Protein AF-E1WZU8-F1 (afdb_monomer_lite)

pLDDT: mean 71.9, std 15.27, range [34.59, 94.69]

Radius of gyration: 25.49 Å; chains: 1; bounding box: 87×36×66 Å

Organism: Halobacteriovorax marinus (strain ATCC BAA-682 / DSM 15412 / SJ) (NCBI:txid862908)

Sequence (214 aa):
MKIILWRLSDMNKRVIFSISILLLFTLYVLKVKNISSQLPSGSYSIERIYCASDTDNNKTLLERYDKNDDVELIASYSFDFDNVVSKKIEIDSRRALLTLNTVDCSSSVSLPLLSNQDGFIRLDFGKEVAYERDKQCVFLKTTHGKLRRFNEEGDFYSRSEFLTEYWPLEGDRIVSASIVNKSDTYFLSFLNERRKYISCDVIVWKLKRMSQDL

Secondary structure (DSSP, 8-state):
--HHHHHHHHHHHHHHHHHHHHHHHHHHHHH------S--SEEEEEEEEEEGGGTTS---SGGG--TTS-HHHHHHHTT--TTEEEEEEEE-SSEEEEEEEESS-EEEEEEEEEEEETTEEEEE-SS--EEEESS---EEEEETTEEEEE-TTS-S-SSTHHHHTTS--TT--EEEEEEEEETTEEEEEEE-TT-SS---SEEEEEEEEPP---

Structure (mmCIF, N/CA/C/O backbone):
data_AF-E1WZU8-F1
#
_entry.id   AF-E1WZU8-F1
#
loop_
_atom_site.group_PDB
_atom_site.id
_atom_site.type_symbol
_atom_site.label_atom_id
_atom_site.label_alt_id
_atom_site.label_comp_id
_atom_site.label_asym_id
_atom_site.label_entity_id
_atom_site.label_seq_id
_atom_site.pdbx_PDB_ins_code
_atom_site.Cartn_x
_atom_site.Cartn_y
_atom_site.Cartn_z
_atom_site.occupancy
_atom_site.B_iso_or_equiv
_atom_site.auth_seq_id
_atom_site.auth_comp_id
_atom_site.auth_asym_id
_atom_site.auth_atom_id
_atom_site.pdbx_PDB_model_num
ATOM 1 N N . MET A 1 1 ? 64.184 11.177 -46.178 1.00 49.88 1 MET A N 1
ATOM 2 C CA . MET A 1 1 ? 63.814 11.039 -44.747 1.00 49.88 1 MET A CA 1
ATOM 3 C C . MET A 1 1 ? 62.737 12.042 -44.269 1.00 49.88 1 MET A C 1
ATOM 5 O O . MET A 1 1 ? 62.703 12.366 -43.095 1.00 49.88 1 MET A O 1
ATOM 9 N N . LYS A 1 2 ? 61.826 12.537 -45.132 1.00 45.25 2 LYS A N 1
ATOM 10 C CA . LYS A 1 2 ? 60.687 13.406 -44.724 1.00 45.25 2 LYS A CA 1
ATOM 11 C C . LYS A 1 2 ? 59.312 12.723 -44.837 1.00 45.25 2 LYS A C 1
ATOM 13 O O . LYS A 1 2 ? 58.376 13.117 -44.155 1.00 45.25 2 LYS A O 1
ATOM 18 N N . ILE A 1 3 ? 59.206 11.660 -45.639 1.00 51.34 3 ILE A N 1
ATOM 19 C CA . ILE A 1 3 ? 57.942 10.957 -45.930 1.00 51.34 3 ILE A CA 1
ATOM 20 C C . ILE A 1 3 ? 57.530 10.001 -44.791 1.00 51.34 3 ILE A C 1
ATOM 22 O O . ILE A 1 3 ? 56.345 9.828 -44.522 1.00 51.34 3 ILE A O 1
ATOM 26 N N . ILE A 1 4 ? 58.499 9.425 -44.068 1.00 49.94 4 ILE A N 1
ATOM 27 C CA . ILE A 1 4 ? 58.241 8.469 -42.972 1.00 49.94 4 ILE A CA 1
ATOM 28 C C . ILE A 1 4 ? 57.720 9.188 -41.711 1.00 49.94 4 ILE A C 1
ATOM 30 O O . ILE A 1 4 ? 56.800 8.702 -41.059 1.00 49.94 4 ILE A O 1
ATOM 34 N N . LEU A 1 5 ? 58.225 10.395 -41.423 1.00 45.41 5 LEU A N 1
ATOM 35 C CA . LEU A 1 5 ? 57.779 11.230 -40.296 1.00 45.41 5 LEU A CA 1
ATOM 36 C C . LEU A 1 5 ? 56.327 11.718 -40.446 1.00 45.41 5 LEU A C 1
ATOM 38 O O . LEU A 1 5 ? 55.597 11.788 -39.460 1.00 45.41 5 LEU A O 1
ATOM 42 N N . TRP A 1 6 ? 55.878 11.988 -41.676 1.00 45.25 6 TRP A N 1
ATOM 43 C CA . TRP A 1 6 ? 54.490 12.379 -41.946 1.00 45.25 6 TRP A CA 1
ATOM 44 C C . TRP A 1 6 ? 53.494 11.236 -41.704 1.00 45.25 6 TRP A C 1
ATOM 46 O O . TRP A 1 6 ? 52.433 11.461 -41.126 1.00 45.25 6 TRP A O 1
ATOM 56 N N . ARG A 1 7 ? 53.851 9.994 -42.067 1.00 49.09 7 ARG A N 1
ATOM 57 C CA . ARG A 1 7 ? 52.993 8.817 -41.835 1.00 49.09 7 ARG A CA 1
ATOM 58 C C . ARG A 1 7 ? 52.872 8.445 -40.353 1.00 49.09 7 ARG A C 1
ATOM 60 O O . ARG A 1 7 ? 51.790 8.060 -39.923 1.00 49.09 7 ARG A O 1
ATOM 67 N N . LEU A 1 8 ? 53.939 8.615 -39.567 1.00 48.22 8 LEU A N 1
ATOM 68 C CA . LEU A 1 8 ? 53.915 8.400 -38.112 1.00 48.22 8 LEU A CA 1
ATOM 69 C C . LEU A 1 8 ? 53.052 9.445 -37.382 1.00 48.22 8 LEU A C 1
ATOM 71 O O . LEU A 1 8 ? 52.314 9.099 -36.461 1.00 48.22 8 LEU A O 1
ATOM 75 N N . SER A 1 9 ? 53.089 10.708 -37.824 1.00 55.94 9 SER A N 1
ATOM 76 C CA . SER A 1 9 ? 52.231 11.769 -37.274 1.00 55.94 9 SER A CA 1
ATOM 77 C C . SER A 1 9 ? 50.745 11.509 -37.544 1.00 55.94 9 SER A C 1
ATOM 79 O O . SER A 1 9 ? 49.915 11.718 -36.659 1.00 55.94 9 SER A O 1
ATOM 81 N N . ASP A 1 10 ? 50.405 11.016 -38.738 1.00 56.91 10 ASP A N 1
ATOM 82 C CA . ASP A 1 10 ? 49.015 10.753 -39.120 1.00 56.91 10 ASP A CA 1
ATOM 83 C C . ASP A 1 10 ? 48.448 9.484 -38.453 1.00 56.91 10 ASP A C 1
ATOM 85 O O . ASP A 1 10 ? 47.302 9.477 -38.001 1.00 56.91 10 ASP A O 1
ATOM 89 N N . MET A 1 11 ? 49.265 8.433 -38.285 1.00 59.28 11 MET A N 1
ATOM 90 C CA . MET A 1 11 ? 48.880 7.236 -37.518 1.00 59.28 11 MET A CA 1
ATOM 91 C C . MET A 1 11 ? 48.579 7.561 -36.051 1.00 59.28 11 MET A C 1
ATOM 93 O O . MET A 1 11 ? 47.546 7.133 -35.535 1.00 59.28 11 MET A O 1
ATOM 97 N N . ASN A 1 12 ? 49.420 8.361 -35.391 1.00 62.50 12 ASN A N 1
ATOM 98 C CA . ASN A 1 12 ? 49.206 8.722 -33.987 1.00 62.50 12 ASN A CA 1
ATOM 99 C C . ASN A 1 12 ? 47.929 9.552 -33.789 1.00 62.50 12 ASN A C 1
ATOM 101 O O . ASN A 1 12 ? 47.203 9.334 -32.822 1.00 62.50 12 ASN A O 1
ATOM 105 N N . LYS A 1 13 ? 47.595 10.449 -34.728 1.00 65.38 13 LYS A N 1
ATOM 106 C CA . LYS A 1 13 ? 46.347 11.231 -34.680 1.00 65.38 13 LYS A CA 1
ATOM 107 C C . LYS A 1 13 ? 45.106 10.348 -34.796 1.00 65.38 13 LYS A C 1
ATOM 109 O O . LYS A 1 13 ? 44.155 10.548 -34.047 1.00 65.38 13 LYS A O 1
ATOM 114 N N . ARG A 1 14 ? 45.127 9.349 -35.684 1.00 69.75 14 ARG A N 1
ATOM 115 C CA . ARG A 1 14 ? 44.014 8.397 -35.844 1.00 69.75 14 ARG A CA 1
ATOM 116 C C . ARG A 1 14 ? 43.824 7.530 -34.602 1.00 69.75 14 ARG A C 1
ATOM 118 O O . ARG A 1 14 ? 42.692 7.328 -34.184 1.00 69.75 14 ARG A O 1
ATOM 125 N N . VAL A 1 15 ? 44.913 7.079 -33.975 1.00 72.38 15 VAL A N 1
ATOM 126 C CA . VAL A 1 15 ? 44.852 6.300 -32.726 1.00 72.38 15 VAL A CA 1
ATOM 127 C C . VAL A 1 15 ? 44.288 7.140 -31.575 1.00 72.38 15 VAL A C 1
ATOM 129 O O . VAL A 1 15 ? 43.374 6.690 -30.888 1.00 72.38 15 VAL A O 1
ATOM 132 N N . ILE A 1 16 ? 44.757 8.381 -31.401 1.00 73.75 16 ILE A N 1
ATOM 133 C CA . ILE A 1 16 ? 44.251 9.299 -30.364 1.00 73.75 16 ILE A CA 1
ATOM 134 C C . ILE A 1 16 ? 42.767 9.630 -30.586 1.00 73.75 16 ILE A C 1
ATOM 136 O O . ILE A 1 16 ? 41.995 9.685 -29.627 1.00 73.75 16 ILE A O 1
ATOM 140 N N . PHE A 1 17 ? 42.350 9.806 -31.841 1.00 71.25 17 PHE A N 1
ATOM 141 C CA . PHE A 1 17 ? 40.955 10.057 -32.195 1.00 71.25 17 PHE A CA 1
ATOM 142 C C . PHE A 1 17 ? 40.062 8.846 -31.887 1.00 71.25 17 PHE A C 1
ATOM 144 O O . PHE A 1 17 ? 39.021 9.001 -31.252 1.00 71.25 17 PHE A O 1
ATOM 151 N N . SER A 1 18 ? 40.503 7.633 -32.235 1.00 76.81 18 SER A N 1
ATOM 152 C CA . SER A 1 18 ? 39.781 6.397 -31.912 1.00 76.81 18 SER A CA 1
ATOM 153 C C . SER A 1 18 ? 39.657 6.167 -30.404 1.00 76.81 18 SER A C 1
ATOM 155 O O . SER A 1 18 ? 38.580 5.808 -29.936 1.00 76.81 18 SER A O 1
ATOM 157 N N . ILE A 1 19 ? 40.719 6.423 -29.630 1.00 78.50 19 ILE A N 1
ATOM 158 C CA . ILE A 1 19 ? 40.683 6.320 -28.161 1.00 78.50 19 ILE A CA 1
ATOM 159 C C . ILE A 1 19 ? 39.716 7.357 -27.576 1.00 78.50 19 ILE A C 1
ATOM 161 O O . ILE A 1 19 ? 38.916 7.018 -26.709 1.00 78.50 19 ILE A O 1
ATOM 165 N N . SER A 1 20 ? 39.729 8.592 -28.086 1.00 74.06 20 SER A N 1
ATOM 166 C CA . SER A 1 20 ? 38.811 9.655 -27.652 1.00 74.06 20 SER A CA 1
ATOM 167 C C .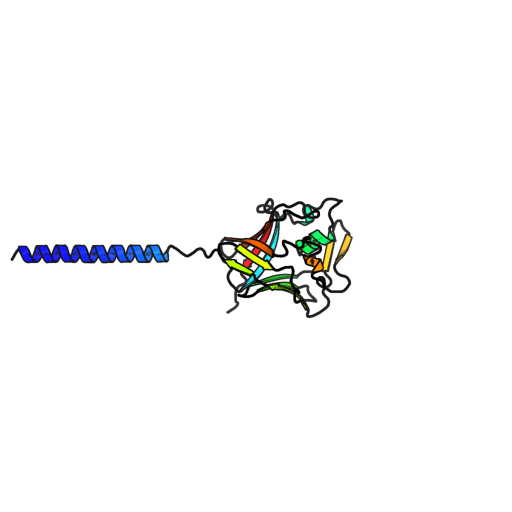 SER A 1 20 ? 37.343 9.309 -27.924 1.00 74.06 20 SER A C 1
ATOM 169 O O . SER A 1 20 ? 36.495 9.533 -27.062 1.00 74.06 20 SER A O 1
ATOM 171 N N . ILE A 1 21 ? 37.035 8.718 -29.086 1.00 78.94 21 ILE A N 1
ATOM 172 C CA . ILE A 1 21 ? 35.679 8.247 -29.412 1.00 78.94 21 ILE A CA 1
ATOM 173 C C . ILE A 1 21 ? 35.266 7.106 -28.487 1.00 78.94 21 ILE A C 1
ATOM 175 O O . ILE A 1 21 ? 34.149 7.120 -27.977 1.00 78.94 21 ILE A O 1
ATOM 179 N N . LEU A 1 22 ? 36.158 6.143 -28.235 1.00 76.50 22 LEU A N 1
ATOM 180 C CA . LEU A 1 22 ? 35.867 5.024 -27.341 1.00 76.50 22 LEU A CA 1
ATOM 181 C C . LEU A 1 22 ? 35.564 5.517 -25.919 1.00 76.50 22 LEU A C 1
ATOM 183 O O . LEU A 1 22 ? 34.627 5.037 -25.288 1.00 76.50 22 LEU A O 1
ATOM 187 N N . LEU A 1 23 ? 36.323 6.511 -25.444 1.00 77.88 23 LEU A N 1
ATOM 188 C CA . LEU A 1 23 ? 36.150 7.122 -24.127 1.00 77.88 23 LEU A CA 1
ATOM 189 C C . LEU A 1 23 ? 34.844 7.929 -24.031 1.00 77.88 23 LEU A C 1
ATOM 191 O O . LEU A 1 23 ? 34.157 7.888 -23.015 1.00 77.88 23 LEU A O 1
ATOM 195 N N . LEU A 1 24 ? 34.465 8.629 -25.104 1.00 74.06 24 LEU A N 1
ATOM 196 C CA . LEU A 1 24 ? 33.164 9.296 -25.207 1.00 74.06 24 LEU A CA 1
ATOM 197 C C . LEU A 1 24 ? 32.010 8.287 -25.203 1.00 74.06 24 LEU A C 1
ATOM 199 O O . LEU A 1 24 ? 31.000 8.527 -24.546 1.00 74.06 24 LEU A O 1
ATOM 203 N N . PHE A 1 25 ? 32.166 7.149 -25.883 1.00 69.75 25 PHE A N 1
ATOM 204 C CA . PHE A 1 25 ? 31.149 6.100 -25.933 1.00 69.75 25 PHE A CA 1
ATOM 205 C C . PHE A 1 25 ? 30.977 5.404 -24.578 1.00 69.75 25 PHE A C 1
ATOM 207 O O . PHE A 1 25 ? 29.850 5.197 -24.137 1.00 69.75 25 PHE A O 1
ATOM 214 N N . THR A 1 26 ? 32.067 5.098 -23.870 1.00 68.38 26 THR A N 1
ATOM 215 C CA . THR A 1 26 ? 31.993 4.507 -22.524 1.00 68.38 26 THR A CA 1
ATOM 216 C C . THR A 1 26 ? 31.416 5.486 -21.505 1.00 68.38 26 THR A C 1
ATOM 218 O O . THR A 1 26 ? 30.570 5.088 -20.706 1.00 68.38 26 THR A O 1
ATOM 221 N N . LEU A 1 27 ? 31.783 6.772 -21.564 1.00 64.25 27 LEU A N 1
ATOM 222 C CA . LEU A 1 27 ? 31.173 7.812 -20.729 1.00 64.25 27 LEU A CA 1
ATOM 223 C C . LEU A 1 27 ? 29.684 8.004 -21.041 1.00 64.25 27 LEU A C 1
ATOM 225 O O . LEU A 1 27 ? 28.904 8.212 -20.116 1.00 64.25 27 LEU A O 1
ATOM 229 N N . TYR A 1 28 ? 29.276 7.905 -22.309 1.00 62.28 28 TYR A N 1
ATOM 230 C CA . TYR A 1 28 ? 27.870 7.957 -22.713 1.00 62.28 28 TYR A CA 1
ATOM 231 C C . TYR A 1 28 ? 27.084 6.760 -22.163 1.00 62.28 28 TYR A C 1
ATOM 233 O O . TYR A 1 28 ? 26.065 6.955 -21.506 1.00 62.28 28 TYR A O 1
ATOM 241 N N . VAL A 1 29 ? 27.599 5.537 -22.329 1.00 59.47 29 VAL A N 1
ATOM 242 C CA . VAL A 1 29 ? 26.976 4.305 -21.810 1.00 59.47 29 VAL A CA 1
ATOM 243 C C . VAL A 1 29 ? 26.893 4.308 -20.277 1.00 59.47 29 VAL A C 1
ATOM 245 O O . VAL A 1 29 ? 25.877 3.900 -19.726 1.00 59.47 29 VAL A O 1
ATOM 248 N N . LEU A 1 30 ? 27.901 4.836 -19.574 1.00 56.28 30 LEU A N 1
ATOM 249 C CA . LEU A 1 30 ? 27.873 4.983 -18.111 1.00 56.28 30 LEU A CA 1
ATOM 250 C C . LEU A 1 30 ? 26.893 6.066 -17.626 1.00 56.28 30 LEU A C 1
ATOM 252 O O . LEU A 1 30 ? 26.390 5.977 -16.505 1.00 56.28 30 LEU A O 1
ATOM 256 N N . LYS A 1 31 ? 26.611 7.094 -18.442 1.00 50.69 31 LYS A N 1
ATOM 257 C CA . LYS A 1 31 ? 25.656 8.164 -18.100 1.00 50.69 31 LYS A CA 1
ATOM 258 C C . LYS A 1 31 ? 24.204 7.764 -18.330 1.00 50.69 31 LYS A C 1
ATOM 260 O O . LYS A 1 31 ? 23.325 8.305 -17.660 1.00 50.69 31 LYS A O 1
ATOM 265 N N . VAL A 1 32 ? 23.947 6.810 -19.224 1.00 48.69 32 VAL A N 1
ATOM 266 C CA . VAL A 1 32 ? 22.635 6.170 -19.347 1.00 48.69 32 VAL A CA 1
ATOM 267 C C . VAL A 1 32 ? 22.512 5.148 -18.217 1.00 48.69 32 VAL A C 1
ATOM 269 O O . VAL A 1 32 ? 22.549 3.938 -18.418 1.00 48.69 32 VAL A O 1
ATOM 272 N N . LYS A 1 33 ? 22.368 5.640 -16.979 1.00 47.34 33 LYS A N 1
ATOM 273 C CA . LYS A 1 33 ? 21.717 4.846 -15.936 1.00 47.34 33 LYS A CA 1
ATOM 274 C C . LYS A 1 33 ? 20.374 4.455 -16.534 1.00 47.34 33 LYS A C 1
ATOM 276 O O . LYS A 1 33 ? 19.536 5.331 -16.742 1.00 47.34 33 LYS A O 1
ATOM 281 N N . ASN A 1 34 ? 20.190 3.172 -16.833 1.00 43.12 34 ASN A N 1
ATOM 282 C CA . ASN A 1 34 ? 18.864 2.638 -17.086 1.00 43.12 34 ASN A CA 1
ATOM 283 C C . ASN A 1 34 ? 18.022 3.066 -15.887 1.00 43.12 34 ASN A C 1
ATOM 285 O O . ASN A 1 34 ? 18.241 2.594 -14.768 1.00 43.12 34 ASN A O 1
ATOM 289 N N . ILE A 1 35 ? 17.130 4.034 -16.099 1.00 53.34 35 ILE A N 1
ATOM 290 C CA . ILE A 1 35 ? 16.078 4.344 -15.146 1.00 53.34 35 ILE A CA 1
ATOM 291 C C . ILE A 1 35 ? 15.233 3.086 -15.181 1.00 53.34 35 ILE A C 1
ATOM 293 O O . ILE A 1 35 ? 14.417 2.903 -16.080 1.00 53.34 35 ILE A O 1
ATOM 297 N N . SER A 1 36 ? 15.554 2.152 -14.287 1.00 55.66 36 SER A N 1
ATOM 298 C CA . SER A 1 36 ? 14.774 0.942 -14.143 1.00 55.66 36 SER A CA 1
ATOM 299 C C . SER A 1 36 ? 13.362 1.400 -13.834 1.00 55.66 36 SER A C 1
ATOM 301 O O . SER A 1 36 ? 13.112 2.036 -12.809 1.00 55.66 36 SER A O 1
ATOM 303 N N . SER A 1 37 ? 12.460 1.127 -14.766 1.00 66.88 37 SER A N 1
ATOM 304 C CA . SER A 1 37 ? 11.033 1.371 -14.623 1.00 66.88 37 SER A CA 1
ATOM 305 C C . SER A 1 37 ? 10.370 0.266 -13.785 1.00 66.88 37 SER A C 1
ATOM 307 O O . SER A 1 37 ? 9.152 0.175 -13.709 1.00 66.88 37 SER A O 1
ATOM 309 N N . GLN A 1 38 ? 11.170 -0.586 -13.141 1.00 80.31 38 GLN A N 1
ATOM 310 C CA . GLN A 1 38 ? 10.726 -1.659 -12.261 1.00 80.31 38 GLN A CA 1
ATOM 311 C C . GLN A 1 38 ? 10.873 -1.238 -10.806 1.00 80.31 38 GLN A C 1
ATOM 313 O O . GLN A 1 38 ? 11.802 -0.512 -10.446 1.00 80.31 38 GLN A O 1
ATOM 318 N N . LEU A 1 39 ? 9.986 -1.751 -9.959 1.00 85.81 39 LEU A N 1
ATOM 319 C CA . LEU A 1 39 ? 10.119 -1.630 -8.516 1.00 85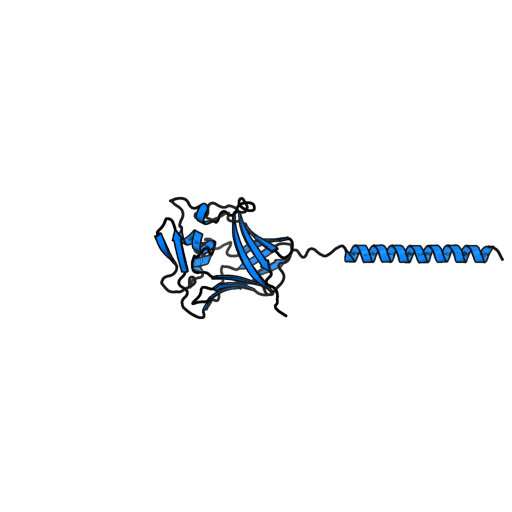.81 39 LEU A CA 1
ATOM 320 C C . LEU A 1 39 ? 11.119 -2.702 -8.055 1.00 85.81 39 LEU A C 1
ATOM 322 O O . LEU A 1 39 ? 10.823 -3.887 -8.219 1.00 85.81 39 LEU A O 1
ATOM 326 N N . PRO A 1 40 ? 12.308 -2.348 -7.532 1.00 88.25 40 PRO A N 1
ATOM 327 C CA . PRO A 1 40 ? 13.295 -3.350 -7.140 1.00 88.25 40 PRO A CA 1
ATOM 328 C C . PRO A 1 40 ? 12.768 -4.279 -6.043 1.00 88.25 40 PRO A C 1
ATOM 330 O O . PRO A 1 40 ? 11.939 -3.877 -5.225 1.00 88.25 40 PRO A O 1
ATOM 333 N N . SER A 1 41 ? 13.307 -5.492 -5.949 1.00 90.44 41 SER A N 1
ATOM 334 C CA . SER A 1 41 ? 13.022 -6.334 -4.788 1.00 90.44 41 SER A CA 1
ATOM 335 C C . SER A 1 41 ? 13.535 -5.682 -3.498 1.00 90.44 41 SER A C 1
ATOM 337 O O . SER A 1 41 ? 14.600 -5.046 -3.473 1.00 90.44 41 SER A O 1
ATOM 339 N N . GLY A 1 42 ? 12.777 -5.846 -2.418 1.00 92.38 42 GLY A N 1
ATOM 340 C CA . GLY A 1 42 ? 13.102 -5.325 -1.095 1.00 92.38 42 GLY A CA 1
ATOM 341 C C . GLY A 1 42 ? 11.876 -4.883 -0.306 1.00 92.38 42 GLY A C 1
ATOM 342 O O . GLY A 1 42 ? 10.737 -5.057 -0.739 1.00 92.38 42 GLY A O 1
ATOM 343 N N . SER A 1 43 ? 12.139 -4.292 0.856 1.00 94.62 43 SER A N 1
ATOM 344 C CA . SER A 1 43 ? 11.114 -3.792 1.771 1.00 94.62 43 SER A CA 1
ATOM 345 C C . SER A 1 43 ? 10.929 -2.285 1.606 1.00 94.62 43 SER A C 1
ATOM 347 O O . SER A 1 43 ? 11.893 -1.521 1.483 1.00 94.62 43 SER A O 1
ATOM 349 N N . TYR A 1 44 ? 9.674 -1.854 1.616 1.00 94.00 44 TYR A N 1
ATOM 350 C CA . TYR A 1 44 ? 9.277 -0.464 1.445 1.00 94.00 44 TYR A CA 1
ATOM 351 C C . TYR A 1 44 ? 8.296 -0.070 2.539 1.00 94.00 44 TYR A C 1
ATOM 353 O O . TYR A 1 44 ? 7.340 -0.798 2.803 1.00 94.00 44 TYR A O 1
ATOM 361 N N . SER A 1 45 ? 8.486 1.101 3.142 1.00 94.69 45 SER A N 1
ATOM 362 C CA . SER A 1 45 ? 7.469 1.697 4.004 1.00 94.69 45 SER A CA 1
ATOM 363 C C . SER A 1 45 ? 6.428 2.416 3.149 1.00 94.69 45 SER A C 1
ATOM 365 O O . SER A 1 45 ? 6.764 3.099 2.179 1.00 94.69 45 SER A O 1
ATOM 367 N N . ILE A 1 46 ? 5.152 2.268 3.505 1.00 91.94 46 ILE A N 1
ATOM 368 C CA . ILE A 1 46 ? 4.058 3.027 2.893 1.00 91.94 46 ILE A CA 1
ATOM 369 C C . ILE A 1 46 ? 3.927 4.331 3.678 1.00 91.94 46 ILE A C 1
ATOM 371 O O . ILE A 1 46 ? 3.314 4.365 4.743 1.00 91.94 46 ILE A O 1
ATOM 375 N N . GLU A 1 47 ? 4.528 5.406 3.166 1.00 90.81 47 GLU A N 1
ATOM 376 C CA . GLU A 1 47 ? 4.519 6.708 3.841 1.00 90.81 47 GLU A CA 1
ATOM 377 C C . GLU A 1 47 ? 3.141 7.365 3.785 1.00 90.81 47 GLU A C 1
ATOM 379 O O . GLU A 1 47 ? 2.725 8.024 4.737 1.00 90.81 47 GLU A O 1
ATOM 384 N N . ARG A 1 48 ? 2.437 7.222 2.654 1.00 88.06 48 ARG A N 1
ATOM 385 C CA . ARG A 1 48 ? 1.130 7.854 2.455 1.00 88.06 48 ARG A CA 1
ATOM 386 C C . ARG A 1 48 ? 0.317 7.181 1.356 1.00 88.06 48 ARG A C 1
ATOM 388 O O . ARG A 1 48 ? 0.871 6.783 0.333 1.00 88.06 48 ARG A O 1
ATOM 395 N N . ILE A 1 49 ? -1.001 7.159 1.547 1.00 87.56 49 ILE A N 1
ATOM 396 C CA . ILE A 1 49 ? -2.001 6.795 0.538 1.00 87.56 49 ILE A CA 1
ATOM 397 C C . ILE A 1 49 ? -2.937 7.992 0.350 1.00 87.56 49 ILE A C 1
ATOM 399 O O . ILE A 1 49 ? -3.493 8.499 1.324 1.00 87.56 49 ILE A O 1
ATOM 403 N N . TYR A 1 50 ? -3.063 8.489 -0.879 1.00 88.12 50 TYR A N 1
ATOM 404 C CA . TYR A 1 50 ? -3.791 9.727 -1.182 1.00 88.12 50 TYR A CA 1
ATOM 405 C C . TYR A 1 50 ? -4.301 9.741 -2.628 1.00 88.12 50 TYR A C 1
ATOM 407 O O . TYR A 1 50 ? -3.930 8.889 -3.432 1.00 88.12 50 TYR A O 1
ATOM 415 N N . CYS A 1 51 ? -5.161 10.699 -2.971 1.00 87.25 51 CYS A N 1
ATOM 416 C CA . CYS A 1 51 ? -5.594 10.900 -4.354 1.00 87.25 51 CYS A CA 1
ATOM 417 C C . CYS A 1 51 ? -4.516 11.577 -5.189 1.00 87.25 51 CYS A C 1
ATOM 419 O O . CYS A 1 51 ? -3.877 12.498 -4.706 1.00 87.25 51 CYS A O 1
ATOM 421 N N . ALA A 1 52 ? -4.361 11.241 -6.468 1.00 88.00 52 ALA A N 1
ATOM 422 C CA . ALA A 1 52 ? -3.367 11.905 -7.321 1.00 88.00 52 ALA A CA 1
ATOM 423 C C . ALA A 1 52 ? -3.521 13.443 -7.342 1.00 88.00 52 ALA A C 1
ATOM 425 O O . ALA A 1 52 ? -2.527 14.170 -7.338 1.00 88.00 52 ALA A O 1
ATOM 426 N N . SER A 1 53 ? -4.756 13.950 -7.256 1.00 88.38 53 SER A N 1
ATOM 427 C CA . SER A 1 53 ? -5.053 15.387 -7.136 1.00 88.38 53 SER A CA 1
ATOM 428 C C . SER A 1 53 ? -4.529 16.049 -5.848 1.00 88.38 53 SER A C 1
ATOM 430 O O . SER A 1 53 ? -4.499 17.268 -5.760 1.00 88.38 53 SER A O 1
ATOM 432 N N . ASP A 1 54 ? -4.150 15.257 -4.845 1.00 88.50 54 ASP A N 1
ATOM 433 C CA . ASP A 1 54 ? -3.672 15.675 -3.520 1.00 88.50 54 ASP A CA 1
ATOM 434 C C . ASP A 1 54 ? -2.152 15.535 -3.358 1.00 88.50 54 ASP A C 1
ATOM 436 O O . ASP A 1 54 ? -1.646 15.583 -2.239 1.00 88.50 54 ASP A O 1
ATOM 440 N N . THR A 1 55 ? -1.408 15.349 -4.454 1.00 84.62 55 THR A N 1
ATOM 441 C CA . THR A 1 55 ? 0.053 15.142 -4.411 1.00 84.62 55 THR A CA 1
ATOM 442 C C . THR A 1 55 ? 0.788 16.222 -3.618 1.00 84.62 55 THR A C 1
ATOM 444 O O . THR A 1 55 ? 1.692 15.898 -2.847 1.00 84.62 55 THR A O 1
ATOM 447 N N . ASP A 1 56 ? 0.354 17.478 -3.743 1.00 83.56 56 ASP A N 1
ATOM 448 C CA . ASP A 1 56 ? 1.013 18.632 -3.122 1.00 83.56 56 ASP A CA 1
ATOM 449 C C . ASP A 1 56 ? 0.348 19.105 -1.817 1.00 83.56 56 ASP A C 1
ATOM 451 O O . ASP A 1 56 ? 0.828 20.040 -1.179 1.00 83.56 56 ASP A O 1
ATOM 455 N N . ASN A 1 57 ? -0.753 18.477 -1.390 1.00 81.31 57 ASN A N 1
ATOM 456 C CA . ASN A 1 57 ? -1.385 18.755 -0.095 1.00 81.31 57 ASN A CA 1
ATOM 457 C C . ASN A 1 57 ? -1.187 17.559 0.844 1.00 81.31 57 ASN A C 1
ATOM 459 O O . ASN A 1 57 ? -0.817 16.495 0.378 1.00 81.31 57 ASN A O 1
ATOM 463 N N . ASN A 1 58 ? -1.453 17.685 2.147 1.00 74.81 58 ASN A N 1
ATOM 464 C CA . ASN A 1 58 ? -1.385 16.563 3.104 1.00 74.81 58 ASN A CA 1
ATOM 465 C C . ASN A 1 58 ? -2.748 15.911 3.387 1.00 74.81 58 ASN A C 1
ATOM 467 O O . ASN A 1 58 ? -2.906 15.221 4.390 1.00 74.81 58 ASN A O 1
ATOM 471 N N . LYS A 1 59 ? -3.726 16.108 2.502 1.00 79.50 59 LYS A N 1
ATOM 472 C CA . LYS A 1 59 ? -5.084 15.602 2.666 1.00 79.50 59 LYS A CA 1
ATOM 473 C C . LYS A 1 59 ? -5.088 14.074 2.676 1.00 79.50 59 LYS A C 1
ATOM 475 O O . LYS A 1 59 ? -4.517 13.434 1.783 1.00 79.50 59 LYS A O 1
ATOM 480 N N . THR A 1 60 ? -5.704 13.482 3.691 1.00 77.75 60 THR A N 1
ATOM 481 C CA . THR A 1 60 ? -5.946 12.033 3.744 1.00 77.75 60 THR A CA 1
ATOM 482 C C . THR A 1 60 ? -7.143 11.648 2.873 1.00 77.75 60 THR A C 1
ATOM 484 O O . THR A 1 60 ? -7.984 12.486 2.539 1.00 77.75 60 THR A O 1
ATOM 487 N N . LEU A 1 61 ? -7.261 10.365 2.514 1.00 77.88 61 LEU A N 1
ATOM 488 C CA . LEU A 1 61 ? -8.454 9.879 1.809 1.00 77.88 61 LEU A CA 1
ATOM 489 C C . LEU A 1 61 ? -9.731 10.076 2.641 1.00 77.88 61 LEU A C 1
ATOM 491 O O . LEU A 1 61 ? -10.780 10.384 2.082 1.00 77.88 61 LEU A O 1
ATOM 495 N N . LEU A 1 62 ? -9.637 9.975 3.970 1.00 76.50 62 LEU A N 1
ATOM 496 C CA . LEU A 1 62 ? -10.768 10.212 4.865 1.00 76.50 62 LEU A CA 1
ATOM 497 C C . LEU A 1 62 ? -11.211 11.684 4.884 1.00 76.50 62 LEU A C 1
ATOM 499 O O . LEU A 1 62 ? -12.380 11.972 5.058 1.00 76.50 62 LEU A O 1
ATOM 503 N N . GLU A 1 63 ? -10.361 12.664 4.610 1.00 76.69 63 GLU A N 1
ATOM 504 C CA . GLU A 1 63 ? -10.830 14.061 4.526 1.00 76.69 63 GLU A CA 1
ATOM 505 C C . GLU A 1 63 ? -11.693 14.354 3.280 1.00 76.69 63 GLU A C 1
ATOM 507 O O . GLU A 1 63 ? -12.118 15.494 3.060 1.00 76.69 63 GLU A O 1
ATOM 512 N N . ARG A 1 64 ? -11.917 13.355 2.418 1.00 74.81 64 ARG A N 1
ATOM 513 C CA . ARG A 1 64 ? -12.781 13.447 1.236 1.00 74.81 64 ARG A CA 1
ATOM 514 C C . ARG A 1 64 ? -14.134 12.769 1.405 1.00 74.81 64 ARG A C 1
ATOM 516 O O . ARG A 1 64 ? -14.956 12.949 0.511 1.00 74.81 64 ARG A O 1
ATOM 523 N N . TYR A 1 65 ? -14.354 12.009 2.481 1.00 74.88 65 TYR A N 1
ATOM 524 C CA . TYR A 1 65 ? -15.594 11.247 2.590 1.00 74.88 65 TYR A CA 1
ATOM 525 C C . TYR A 1 65 ? -16.795 12.174 2.763 1.00 74.88 65 TYR A C 1
ATOM 527 O O . TYR A 1 65 ? -16.753 13.158 3.509 1.00 74.88 65 TYR A O 1
ATOM 535 N N . ASP A 1 66 ? -17.865 11.857 2.049 1.00 69.56 66 ASP A N 1
ATOM 536 C CA . ASP A 1 66 ? -19.167 12.468 2.228 1.00 69.56 66 ASP A CA 1
ATOM 537 C C . ASP A 1 66 ? -20.030 11.641 3.203 1.00 69.56 66 ASP A C 1
ATOM 539 O O . ASP A 1 66 ? -19.635 10.599 3.721 1.00 69.56 66 ASP A O 1
ATOM 543 N N . LYS A 1 67 ? -21.238 12.119 3.506 1.00 66.88 67 LYS A N 1
ATOM 544 C CA . LYS A 1 67 ? -22.164 11.423 4.420 1.00 66.88 67 LYS A CA 1
ATOM 545 C C . LYS A 1 67 ? -22.749 10.112 3.862 1.00 66.88 67 LYS A C 1
ATOM 547 O O . LYS A 1 67 ? -23.439 9.416 4.601 1.00 66.88 67 LYS A O 1
ATOM 552 N N . ASN A 1 68 ? -22.568 9.843 2.572 1.00 68.44 68 ASN A N 1
ATOM 553 C CA . ASN A 1 68 ? -23.046 8.651 1.873 1.00 68.44 68 ASN A CA 1
ATOM 554 C C . ASN A 1 68 ? -21.929 7.610 1.696 1.00 68.44 68 ASN A C 1
ATOM 556 O O . ASN A 1 68 ? -22.222 6.448 1.417 1.00 68.44 68 ASN A O 1
ATOM 560 N N . ASP A 1 69 ? -20.677 8.033 1.846 1.00 70.56 69 ASP A N 1
ATOM 561 C CA . ASP A 1 69 ? -19.493 7.203 1.780 1.00 70.56 69 ASP A CA 1
ATOM 562 C C . ASP A 1 69 ? -19.371 6.302 3.011 1.00 70.56 69 ASP A C 1
ATOM 564 O O . ASP A 1 69 ? -19.657 6.679 4.154 1.00 70.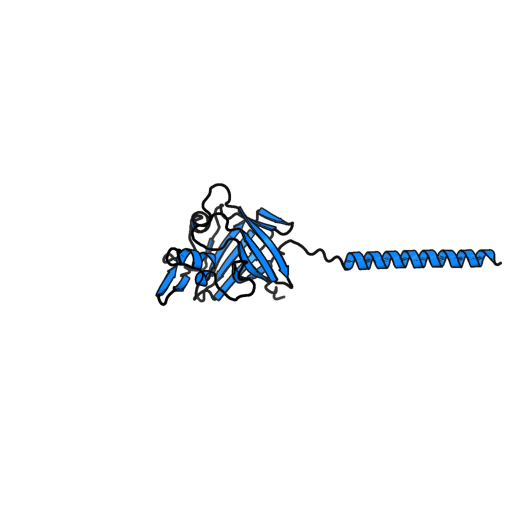56 69 ASP A O 1
ATOM 568 N N . ASP A 1 70 ? -18.882 5.090 2.774 1.00 71.38 70 ASP A N 1
ATOM 569 C CA . ASP A 1 70 ? -18.621 4.144 3.841 1.00 71.38 70 ASP A CA 1
ATOM 570 C C . ASP A 1 70 ? -17.218 4.368 4.420 1.00 71.38 70 ASP A C 1
ATOM 572 O O . ASP A 1 70 ? -16.186 3.973 3.865 1.00 71.38 70 ASP A O 1
ATOM 576 N N . VAL A 1 71 ? -17.201 5.035 5.571 1.00 72.69 71 VAL A N 1
ATOM 577 C CA . VAL A 1 71 ? -16.001 5.379 6.338 1.00 72.69 71 VAL A CA 1
ATOM 578 C C . VAL A 1 71 ? -15.137 4.155 6.647 1.00 72.69 71 VAL A C 1
ATOM 580 O O . VAL A 1 71 ? -13.910 4.270 6.672 1.00 72.69 71 VAL A O 1
ATOM 583 N N . GLU A 1 72 ? -15.750 2.992 6.871 1.00 69.44 72 GLU A N 1
ATOM 584 C CA . GLU A 1 72 ? -15.033 1.742 7.124 1.00 69.44 72 GLU A CA 1
ATOM 585 C C . GLU A 1 72 ? -14.205 1.314 5.921 1.00 69.44 72 GLU A C 1
ATOM 587 O O . GLU A 1 72 ? -13.023 0.970 6.049 1.00 69.44 72 GLU A O 1
ATOM 592 N N . LEU A 1 73 ? -14.800 1.420 4.737 1.00 70.38 73 LEU A N 1
ATOM 593 C CA . LEU A 1 73 ? -14.152 1.047 3.488 1.00 70.38 73 LEU A CA 1
ATOM 594 C C . LEU A 1 73 ? -13.024 2.027 3.152 1.00 70.38 73 LEU A C 1
ATOM 596 O O . LEU A 1 73 ? -11.937 1.603 2.757 1.00 70.38 73 LEU A O 1
ATOM 600 N N . ILE A 1 74 ? -13.239 3.331 3.356 1.00 72.81 74 ILE A N 1
ATOM 601 C CA . ILE A 1 74 ? -12.211 4.350 3.097 1.00 72.81 74 ILE A CA 1
ATOM 602 C C . ILE A 1 74 ? -11.023 4.185 4.054 1.00 72.81 74 ILE A C 1
ATOM 604 O O . ILE A 1 74 ? -9.869 4.222 3.611 1.00 72.81 74 ILE A O 1
ATOM 608 N N . ALA A 1 75 ? -11.278 3.971 5.350 1.00 74.19 75 ALA A N 1
ATOM 609 C CA . ALA A 1 75 ? -10.228 3.733 6.343 1.00 74.19 75 ALA A CA 1
ATOM 610 C C . ALA A 1 75 ? -9.428 2.465 6.014 1.00 74.19 75 ALA A C 1
ATOM 612 O O . ALA A 1 75 ? -8.196 2.489 5.997 1.00 74.19 75 ALA A O 1
ATOM 613 N N . SER A 1 76 ? -10.122 1.383 5.654 1.00 71.31 76 SER A N 1
ATOM 614 C CA . SER A 1 76 ? -9.477 0.113 5.324 1.00 71.31 76 SER A CA 1
ATOM 615 C C . SER A 1 76 ? -8.642 0.190 4.047 1.00 71.31 76 SER A C 1
ATOM 617 O O . SER A 1 76 ? -7.536 -0.340 4.007 1.00 71.31 76 SER A O 1
ATOM 619 N N . TYR A 1 77 ? -9.105 0.911 3.025 1.00 71.00 77 TYR A N 1
ATOM 620 C CA . TYR A 1 77 ? -8.357 1.089 1.781 1.00 71.00 77 TYR A CA 1
ATOM 621 C C . TYR A 1 77 ? -7.121 1.992 1.928 1.00 71.00 77 TYR A C 1
ATOM 623 O O . TYR A 1 77 ? -6.092 1.778 1.290 1.00 71.00 77 TYR A O 1
ATOM 631 N N . SER A 1 78 ? -7.222 3.019 2.768 1.00 74.12 78 SER A N 1
ATOM 632 C CA . SER A 1 78 ? -6.108 3.925 3.070 1.00 74.12 78 SER A CA 1
ATOM 633 C C . SER A 1 78 ? -5.131 3.362 4.108 1.00 74.12 78 SER A C 1
ATOM 635 O O . SER A 1 78 ? -4.125 4.009 4.419 1.00 74.12 78 SER A O 1
ATOM 637 N N . PHE A 1 79 ? -5.431 2.180 4.664 1.00 78.62 79 PHE A N 1
ATOM 638 C CA . PHE A 1 79 ? -4.787 1.623 5.856 1.00 78.62 79 PHE A CA 1
ATOM 639 C C . PHE A 1 79 ? -4.655 2.669 6.970 1.00 78.62 79 PHE A C 1
ATOM 641 O O . PHE A 1 79 ? -3.657 2.701 7.694 1.00 78.62 79 PHE A O 1
ATOM 648 N N . ASP A 1 80 ? -5.595 3.612 7.040 1.00 77.94 80 ASP A N 1
ATOM 649 C CA . ASP A 1 80 ? -5.518 4.770 7.917 1.00 77.94 80 ASP A CA 1
ATOM 650 C C . ASP A 1 80 ? -6.230 4.465 9.230 1.00 77.94 80 ASP A C 1
ATOM 652 O O . ASP A 1 80 ? -7.379 4.843 9.451 1.00 77.94 80 ASP A O 1
ATOM 656 N N . PHE A 1 81 ? -5.514 3.754 10.094 1.00 81.69 81 PHE A N 1
ATOM 657 C CA . PHE A 1 81 ? -5.951 3.367 11.428 1.00 81.69 81 PHE A CA 1
ATOM 658 C C . PHE A 1 81 ? -5.065 4.039 12.480 1.00 81.69 81 PHE A C 1
ATOM 660 O O . PHE A 1 81 ? -3.846 4.104 12.323 1.00 81.69 81 PHE A O 1
ATOM 667 N N . ASP A 1 82 ? -5.675 4.507 13.565 1.00 85.19 82 ASP A N 1
ATOM 668 C CA . ASP A 1 82 ? -5.021 5.274 14.633 1.00 85.19 82 ASP A CA 1
ATOM 669 C C . ASP A 1 82 ? -4.015 4.431 15.428 1.00 85.19 82 ASP A C 1
ATOM 671 O O . ASP A 1 82 ? -3.060 4.958 15.991 1.00 85.19 82 ASP A O 1
ATOM 675 N N . ASN A 1 83 ? -4.228 3.115 15.489 1.00 84.88 83 ASN A N 1
ATOM 676 C CA . ASN A 1 83 ? -3.398 2.185 16.253 1.00 84.88 83 ASN A CA 1
ATOM 677 C C . ASN A 1 83 ? -2.373 1.416 15.400 1.00 84.88 83 ASN A C 1
ATOM 679 O O . ASN A 1 83 ? -1.688 0.533 15.921 1.00 84.88 83 ASN A O 1
ATOM 683 N N . VAL A 1 84 ? -2.259 1.731 14.106 1.00 85.00 84 VAL A N 1
ATOM 684 C CA . VAL A 1 84 ? -1.230 1.162 13.227 1.00 85.00 84 VAL A CA 1
ATOM 685 C C . VAL A 1 84 ? 0.056 1.967 13.364 1.00 85.00 84 VAL A C 1
ATOM 687 O O . VAL A 1 84 ? 0.095 3.157 13.066 1.00 85.00 84 VAL A O 1
ATOM 690 N N . VAL A 1 85 ? 1.127 1.293 13.779 1.00 88.50 85 VAL A N 1
ATOM 691 C CA . VAL A 1 85 ? 2.454 1.894 13.981 1.00 88.50 85 VAL A CA 1
ATOM 692 C C . VAL A 1 85 ? 3.359 1.741 12.763 1.00 88.50 85 VAL A C 1
ATOM 694 O O . VAL A 1 85 ? 4.299 2.512 12.590 1.00 88.50 85 VAL A O 1
ATOM 697 N N . SER A 1 86 ? 3.102 0.749 11.907 1.00 89.69 86 SER A N 1
ATOM 698 C CA . SER A 1 86 ? 3.909 0.508 10.711 1.00 89.69 86 SER A CA 1
ATOM 699 C C . SER A 1 86 ? 3.092 -0.125 9.589 1.00 89.69 86 SER A C 1
ATOM 701 O O . SER A 1 86 ? 2.251 -0.994 9.822 1.00 89.69 86 SER A O 1
ATOM 703 N N . LYS A 1 87 ? 3.369 0.331 8.365 1.00 89.69 87 LYS A N 1
ATOM 704 C CA . LYS A 1 87 ? 2.766 -0.119 7.107 1.00 89.69 87 LYS A CA 1
ATOM 705 C C . LYS A 1 87 ? 3.913 -0.404 6.147 1.00 89.69 87 LYS A C 1
ATOM 707 O O . LYS A 1 87 ? 4.639 0.523 5.776 1.00 89.69 87 LYS A O 1
ATOM 712 N N . LYS A 1 88 ? 4.103 -1.662 5.760 1.00 91.75 88 LYS A N 1
ATOM 713 C CA . LYS A 1 88 ? 5.186 -2.052 4.850 1.00 91.75 88 LYS A CA 1
ATOM 714 C C . LYS A 1 88 ? 4.678 -2.920 3.714 1.00 91.75 88 LYS A C 1
ATOM 716 O O . LYS A 1 88 ? 3.712 -3.657 3.878 1.00 91.75 88 LYS A O 1
ATOM 721 N N . ILE A 1 89 ? 5.362 -2.850 2.584 1.00 90.12 89 ILE A N 1
ATOM 722 C CA . ILE A 1 89 ? 5.197 -3.774 1.469 1.00 90.12 89 ILE A CA 1
ATOM 723 C C . ILE A 1 89 ? 6.563 -4.353 1.110 1.00 90.12 89 ILE A C 1
ATOM 725 O O . ILE A 1 89 ? 7.533 -3.618 0.923 1.00 90.12 89 ILE A O 1
ATOM 729 N N . GLU A 1 90 ? 6.651 -5.673 1.052 1.00 92.50 90 GLU A N 1
ATOM 730 C CA . GLU A 1 90 ? 7.857 -6.398 0.665 1.00 92.50 90 GLU A CA 1
ATOM 731 C C . GLU A 1 90 ? 7.635 -6.988 -0.717 1.00 92.50 90 GLU A C 1
ATOM 733 O O . GLU A 1 90 ? 6.682 -7.731 -0.938 1.00 92.50 90 GLU A O 1
ATOM 738 N N . ILE A 1 91 ? 8.492 -6.613 -1.659 1.00 90.62 91 ILE A N 1
ATOM 739 C CA . ILE A 1 91 ? 8.409 -7.046 -3.049 1.00 90.62 91 ILE A CA 1
ATOM 740 C C . ILE A 1 91 ? 9.537 -8.033 -3.300 1.00 90.62 91 ILE A C 1
ATOM 742 O O . ILE A 1 91 ? 10.710 -7.710 -3.101 1.00 90.62 91 ILE A O 1
ATOM 746 N N . ASP A 1 92 ? 9.188 -9.224 -3.767 1.00 89.88 92 ASP A N 1
ATOM 747 C CA . ASP A 1 92 ? 10.138 -10.203 -4.282 1.00 89.88 92 ASP A CA 1
ATOM 748 C C . ASP A 1 92 ? 9.804 -10.567 -5.741 1.00 89.88 92 ASP A C 1
ATOM 750 O O . ASP A 1 92 ? 9.008 -9.901 -6.404 1.00 89.88 92 ASP A O 1
ATOM 754 N N . SER A 1 93 ? 10.458 -11.594 -6.290 1.00 85.69 93 SER A N 1
ATOM 755 C CA . SER A 1 93 ? 10.249 -12.008 -7.684 1.00 85.69 93 SER A CA 1
ATOM 756 C C . SER A 1 93 ? 8.902 -12.693 -7.946 1.00 85.69 93 SER A C 1
ATOM 758 O O . SER A 1 93 ? 8.586 -12.974 -9.100 1.00 85.69 93 SER A O 1
ATOM 760 N N . ARG A 1 94 ? 8.122 -12.999 -6.906 1.00 87.06 94 ARG A N 1
ATOM 761 C CA . ARG A 1 94 ? 6.909 -13.826 -6.966 1.00 87.06 94 ARG A CA 1
ATOM 762 C C . ARG A 1 94 ? 5.695 -13.177 -6.316 1.00 87.06 94 ARG A C 1
ATOM 764 O O . ARG A 1 94 ? 4.575 -13.522 -6.691 1.00 87.06 94 ARG A O 1
ATOM 771 N N . ARG A 1 95 ? 5.877 -12.287 -5.343 1.00 86.69 95 ARG A N 1
ATOM 772 C CA . ARG A 1 95 ? 4.782 -11.690 -4.575 1.00 86.69 95 ARG A CA 1
ATOM 773 C C . ARG A 1 95 ? 5.103 -10.300 -4.036 1.00 86.69 95 ARG A C 1
ATOM 775 O O . ARG A 1 95 ? 6.257 -9.894 -3.922 1.00 86.69 95 ARG A O 1
ATOM 782 N N . ALA A 1 96 ? 4.034 -9.611 -3.660 1.00 86.81 96 ALA A N 1
ATOM 783 C CA . ALA A 1 96 ? 4.037 -8.469 -2.770 1.00 86.81 96 ALA A CA 1
ATOM 784 C C . ALA A 1 96 ? 3.405 -8.871 -1.430 1.00 86.81 96 ALA A C 1
ATOM 786 O O . ALA A 1 96 ? 2.236 -9.248 -1.387 1.00 86.81 96 ALA A O 1
ATOM 787 N N . LEU A 1 97 ? 4.160 -8.799 -0.338 1.00 87.69 97 LEU A N 1
ATOM 788 C CA . LEU A 1 97 ? 3.665 -9.034 1.016 1.00 87.69 97 LEU A CA 1
ATOM 789 C C . LEU A 1 97 ? 3.391 -7.685 1.682 1.00 87.69 97 LEU A C 1
ATOM 791 O O . LEU A 1 97 ? 4.321 -6.955 2.017 1.00 87.69 97 LEU A O 1
ATOM 795 N N . LEU A 1 98 ? 2.120 -7.333 1.846 1.00 86.38 98 LEU A N 1
ATOM 796 C CA . LEU A 1 98 ? 1.707 -6.136 2.574 1.00 86.38 98 LEU A CA 1
ATOM 797 C C . LEU A 1 98 ? 1.515 -6.505 4.049 1.00 86.38 98 LEU A C 1
ATOM 799 O O . LEU A 1 98 ? 0.750 -7.410 4.363 1.00 86.38 98 LEU A O 1
ATOM 803 N N . THR A 1 99 ? 2.180 -5.794 4.953 1.00 86.44 99 THR A N 1
ATOM 804 C CA . THR A 1 99 ? 2.099 -6.020 6.401 1.00 86.44 99 THR A CA 1
ATOM 805 C C . THR A 1 99 ? 1.681 -4.741 7.108 1.00 86.44 99 THR A C 1
ATOM 807 O O . THR A 1 99 ? 2.294 -3.685 6.914 1.00 86.44 99 THR A O 1
ATOM 810 N N . LEU A 1 100 ? 0.682 -4.855 7.981 1.00 84.56 100 LEU A N 1
ATOM 811 C CA . LEU A 1 100 ? 0.320 -3.833 8.953 1.00 84.56 100 LEU A CA 1
ATOM 812 C C . LEU A 1 100 ? 0.697 -4.304 10.356 1.00 84.56 100 LEU A C 1
ATOM 814 O O . LEU A 1 100 ? 0.356 -5.415 10.760 1.00 84.56 100 LEU A O 1
ATOM 818 N N . ASN A 1 101 ? 1.360 -3.433 11.112 1.00 85.06 101 ASN A N 1
ATOM 819 C CA . ASN A 1 101 ? 1.695 -3.679 12.509 1.00 85.06 101 ASN A CA 1
ATOM 820 C C . ASN A 1 101 ? 0.985 -2.663 13.397 1.00 85.06 101 ASN A C 1
ATOM 822 O O . ASN A 1 101 ? 1.035 -1.457 13.135 1.00 85.06 101 ASN A O 1
ATOM 826 N N . THR A 1 102 ? 0.372 -3.149 14.467 1.00 84.56 102 THR A N 1
ATOM 827 C CA . THR A 1 102 ? -0.017 -2.360 15.636 1.00 84.56 102 THR A CA 1
ATOM 828 C C . THR A 1 102 ? 1.030 -2.553 16.738 1.00 84.56 102 THR A C 1
ATOM 830 O O . THR A 1 102 ? 2.041 -3.223 16.529 1.00 84.56 102 THR A O 1
ATOM 833 N N . VAL A 1 103 ? 0.821 -1.953 17.913 1.00 83.88 103 VAL A N 1
ATOM 834 C CA . VAL A 1 103 ? 1.697 -2.178 19.080 1.00 83.88 103 VAL A CA 1
ATOM 835 C C . VAL A 1 103 ? 1.688 -3.651 19.514 1.00 83.88 103 VAL A C 1
ATOM 837 O O . VAL A 1 103 ? 2.722 -4.181 19.910 1.00 83.88 103 VAL A O 1
ATOM 840 N N . ASP A 1 104 ? 0.537 -4.317 19.392 1.00 81.19 104 ASP A N 1
ATOM 841 C CA . ASP A 1 104 ? 0.299 -5.630 20.000 1.00 81.19 104 ASP A CA 1
ATOM 842 C C . ASP A 1 104 ? 0.182 -6.774 18.983 1.00 81.19 104 ASP A C 1
ATOM 844 O O . ASP A 1 104 ? 0.123 -7.942 19.378 1.00 81.19 104 ASP A O 1
ATOM 848 N N . CYS A 1 105 ? 0.109 -6.464 17.685 1.00 81.12 105 CYS A N 1
ATOM 849 C CA . CYS A 1 105 ? -0.195 -7.435 16.641 1.00 81.12 105 CYS A CA 1
ATOM 850 C C . CYS A 1 105 ? 0.442 -7.087 15.287 1.00 81.12 105 CYS A C 1
ATOM 852 O O . CYS A 1 105 ? 0.606 -5.920 14.934 1.00 81.12 105 CYS A O 1
ATOM 854 N N . SER A 1 106 ? 0.735 -8.120 14.496 1.00 82.00 106 SER A N 1
ATOM 855 C CA . SER A 1 106 ? 1.097 -8.015 13.083 1.00 82.00 106 SER A CA 1
ATOM 856 C C . SER A 1 106 ? 0.119 -8.813 12.227 1.00 82.00 106 SER A C 1
ATOM 858 O O . SER A 1 106 ? -0.212 -9.956 12.561 1.00 82.00 106 SER A O 1
ATOM 860 N N . SER A 1 107 ? -0.315 -8.221 11.114 1.00 78.69 107 SER A N 1
ATOM 861 C CA . SER A 1 107 ? -1.106 -8.902 10.096 1.00 78.69 107 SER A CA 1
ATOM 862 C C . SER A 1 107 ? -0.523 -8.664 8.715 1.00 78.69 107 SER A C 1
ATOM 864 O O . SER A 1 107 ? -0.256 -7.522 8.335 1.00 78.69 107 SER A O 1
ATOM 866 N N . SER A 1 108 ? -0.377 -9.742 7.948 1.00 80.00 108 SER A N 1
ATOM 867 C CA . SER A 1 108 ? 0.183 -9.695 6.601 1.00 80.00 108 SER A CA 1
ATOM 868 C C . SER A 1 108 ? -0.720 -10.347 5.565 1.00 80.00 108 SER A C 1
ATOM 870 O O . SER A 1 108 ? -1.450 -11.294 5.857 1.00 80.00 108 SER A O 1
ATOM 872 N N . VAL A 1 109 ? -0.638 -9.832 4.341 1.00 77.56 109 VAL A N 1
ATOM 873 C CA . VAL A 1 109 ? -1.422 -10.254 3.188 1.00 77.56 109 VAL A CA 1
ATOM 874 C C . VAL A 1 109 ? -0.489 -10.457 1.989 1.00 77.56 109 VAL A C 1
ATOM 876 O O . VAL A 1 109 ? 0.227 -9.542 1.575 1.00 77.56 109 VAL A O 1
ATOM 879 N N . SER A 1 110 ? -0.432 -11.686 1.471 1.00 81.00 110 SER A N 1
ATOM 880 C CA . SER A 1 110 ? 0.466 -12.070 0.374 1.00 81.00 110 SER A CA 1
ATOM 881 C C . SER A 1 110 ? -0.254 -12.009 -0.973 1.00 81.00 110 SER A C 1
ATOM 883 O O . SER A 1 110 ? -1.150 -12.807 -1.238 1.00 81.00 110 SER A O 1
ATOM 885 N N . LEU A 1 111 ? 0.190 -11.112 -1.852 1.00 80.88 111 LEU A N 1
ATOM 886 C CA . LEU A 1 111 ? -0.383 -10.866 -3.174 1.00 80.88 111 LEU A CA 1
ATOM 887 C C . LEU A 1 111 ? 0.550 -11.402 -4.269 1.00 80.88 111 LEU A C 1
ATOM 889 O O . LEU A 1 111 ? 1.676 -10.915 -4.388 1.00 80.88 111 LEU A O 1
ATOM 893 N N . PRO A 1 112 ? 0.135 -12.382 -5.087 1.00 82.81 112 PRO A N 1
ATOM 894 C CA . PRO A 1 112 ? 0.946 -12.855 -6.202 1.00 82.81 112 PRO A CA 1
ATOM 895 C C . PRO A 1 112 ? 1.303 -11.738 -7.191 1.00 82.81 112 PRO A C 1
ATOM 897 O O . PRO A 1 112 ? 0.460 -10.932 -7.591 1.00 82.81 112 PRO A O 1
ATOM 900 N N . LEU A 1 113 ? 2.564 -11.726 -7.618 1.00 85.44 113 LEU A N 1
ATOM 901 C CA . LEU A 1 113 ? 3.092 -10.809 -8.618 1.00 85.44 113 LEU A CA 1
ATOM 902 C C . LEU A 1 113 ? 2.954 -11.438 -10.007 1.00 85.44 113 LEU A C 1
ATOM 904 O O . LEU A 1 113 ? 3.574 -12.458 -10.298 1.00 85.44 113 LEU A O 1
ATOM 908 N N . LEU A 1 114 ? 2.156 -10.820 -10.878 1.00 85.56 114 LEU A N 1
ATOM 909 C CA . LEU A 1 114 ? 1.976 -11.278 -12.259 1.00 85.56 114 LEU A CA 1
ATOM 910 C C . LEU A 1 114 ? 3.000 -10.660 -13.213 1.00 85.56 114 LEU A C 1
ATOM 912 O O . LEU A 1 114 ? 3.357 -11.265 -14.219 1.00 85.56 114 LEU A O 1
ATOM 916 N N . SER A 1 115 ? 3.430 -9.429 -12.931 1.00 85.19 115 SER A N 1
ATOM 917 C CA . SER A 1 115 ? 4.369 -8.674 -13.761 1.00 85.19 115 SER A CA 1
ATOM 918 C C . SER A 1 115 ? 4.995 -7.536 -12.957 1.00 85.19 115 SER A C 1
ATOM 920 O O . SER A 1 115 ? 4.308 -6.897 -12.163 1.00 85.19 115 SER A O 1
ATOM 922 N N . ASN A 1 116 ? 6.272 -7.250 -13.206 1.00 86.62 116 ASN A N 1
ATOM 923 C CA . ASN A 1 116 ? 6.999 -6.083 -12.697 1.00 86.62 116 ASN A CA 1
ATOM 924 C C . ASN A 1 116 ? 7.998 -5.632 -13.769 1.00 86.62 116 ASN A C 1
ATOM 926 O O . ASN A 1 116 ? 9.179 -5.970 -13.725 1.00 86.62 116 ASN A O 1
ATOM 930 N N . GLN A 1 117 ? 7.485 -4.968 -14.801 1.00 83.50 117 GLN A N 1
ATOM 931 C CA . GLN A 1 117 ? 8.249 -4.554 -15.978 1.00 83.50 117 GLN A CA 1
ATOM 932 C C . GLN A 1 117 ? 7.613 -3.326 -16.623 1.00 83.50 117 GLN A C 1
ATOM 934 O O . GLN A 1 117 ? 6.451 -3.012 -16.370 1.00 83.50 117 GLN A O 1
ATOM 939 N N . ASP A 1 118 ? 8.397 -2.624 -17.438 1.00 83.12 118 ASP A N 1
ATOM 940 C CA . ASP A 1 118 ? 7.926 -1.533 -18.295 1.00 83.12 118 ASP A CA 1
ATOM 941 C C . ASP A 1 118 ? 7.197 -0.390 -17.571 1.00 83.12 118 ASP A C 1
ATOM 943 O O . ASP A 1 118 ? 6.318 0.249 -18.140 1.00 83.12 118 ASP A O 1
ATOM 947 N N . GLY A 1 119 ? 7.559 -0.087 -16.320 1.00 81.56 119 GLY A N 1
ATOM 948 C CA . GLY A 1 119 ? 6.907 0.992 -15.569 1.00 81.56 119 GLY A CA 1
ATOM 949 C C . GLY A 1 119 ? 5.663 0.558 -14.816 1.00 81.56 119 GLY A C 1
ATOM 950 O O . GLY A 1 119 ? 4.997 1.421 -14.253 1.00 81.56 119 GLY A O 1
ATOM 951 N N . PHE A 1 120 ? 5.330 -0.734 -14.791 1.00 82.81 120 PHE A N 1
ATOM 952 C CA . PHE A 1 120 ? 4.121 -1.224 -14.140 1.00 82.81 120 PHE A CA 1
ATOM 953 C C . PHE A 1 120 ? 4.373 -2.451 -13.270 1.00 82.81 120 PHE A C 1
ATOM 955 O O . PHE A 1 120 ? 5.144 -3.352 -13.609 1.00 82.81 120 PHE A O 1
ATOM 962 N N . ILE A 1 121 ? 3.631 -2.511 -12.168 1.00 84.19 121 ILE A N 1
ATOM 963 C CA . ILE A 1 121 ? 3.474 -3.702 -11.340 1.00 84.19 121 ILE A CA 1
ATOM 964 C C . ILE A 1 121 ? 2.039 -4.210 -11.464 1.00 84.19 121 ILE A C 1
ATOM 966 O O . ILE A 1 121 ? 1.095 -3.429 -11.369 1.00 84.19 121 ILE A O 1
ATOM 970 N N . ARG A 1 122 ? 1.862 -5.514 -11.691 1.00 83.75 122 ARG A N 1
ATOM 971 C CA . ARG A 1 122 ? 0.545 -6.166 -11.724 1.00 83.75 122 ARG A CA 1
ATOM 972 C C . ARG A 1 122 ? 0.458 -7.177 -10.597 1.00 83.75 122 ARG A C 1
ATOM 974 O O . ARG A 1 122 ? 1.221 -8.144 -10.580 1.00 83.75 122 ARG A O 1
ATOM 981 N N . LEU A 1 123 ? -0.481 -6.951 -9.691 1.00 78.50 123 LEU A N 1
ATOM 982 C CA . LEU A 1 123 ? -0.746 -7.802 -8.537 1.00 78.50 123 LEU A CA 1
ATOM 983 C C . LEU A 1 123 ? -2.085 -8.513 -8.729 1.00 78.50 123 LEU A C 1
ATOM 985 O O . LEU A 1 123 ? -3.052 -7.903 -9.189 1.00 78.50 123 LEU A O 1
ATOM 989 N N . ASP A 1 124 ? -2.131 -9.799 -8.396 1.00 74.31 124 ASP A N 1
ATOM 990 C CA . ASP A 1 124 ? -3.355 -10.601 -8.421 1.00 74.31 124 ASP A CA 1
ATOM 991 C C . ASP A 1 124 ? -4.013 -10.577 -7.039 1.00 74.31 124 ASP A C 1
ATOM 993 O O . ASP A 1 124 ? -3.531 -11.197 -6.094 1.00 74.31 124 ASP A O 1
ATOM 997 N N . PHE A 1 125 ? -5.113 -9.846 -6.917 1.00 65.81 125 PHE A N 1
ATOM 998 C CA . PHE A 1 125 ? -5.887 -9.726 -5.684 1.00 65.81 125 PHE A CA 1
ATOM 999 C C . PHE A 1 125 ? -7.010 -10.768 -5.579 1.00 65.81 125 PHE A C 1
ATOM 1001 O O . PHE A 1 125 ? -7.764 -10.761 -4.609 1.00 65.81 125 PHE A O 1
ATOM 1008 N N . GLY A 1 126 ? -7.161 -11.647 -6.575 1.00 53.88 126 GLY A N 1
ATOM 1009 C CA . GLY A 1 126 ? -8.326 -12.519 -6.688 1.00 53.88 126 GLY A CA 1
ATOM 1010 C C . GLY A 1 126 ? -8.061 -14.011 -6.598 1.00 53.88 126 GLY A C 1
ATOM 1011 O O . GLY A 1 126 ? -8.967 -14.792 -6.893 1.00 53.88 126 GLY A O 1
ATOM 1012 N N . LYS A 1 127 ? -6.850 -14.414 -6.221 1.00 55.06 127 LYS A N 1
ATOM 1013 C CA . LYS A 1 127 ? -6.557 -15.782 -5.774 1.00 55.06 127 LYS A CA 1
ATOM 1014 C C . LYS A 1 127 ? -6.659 -15.870 -4.257 1.00 55.06 127 LYS A C 1
ATOM 1016 O O . LYS A 1 127 ? -6.860 -14.857 -3.598 1.00 55.06 127 LYS A O 1
ATOM 1021 N N . GLU A 1 128 ? -6.554 -17.081 -3.717 1.00 51.56 128 GLU A N 1
ATOM 1022 C CA . GLU A 1 128 ? -6.452 -17.302 -2.276 1.00 51.56 128 GLU A CA 1
ATOM 1023 C C . GLU A 1 128 ? -5.275 -16.487 -1.736 1.00 51.56 128 GLU A C 1
ATOM 1025 O O . GLU A 1 128 ? -4.102 -16.762 -1.998 1.00 51.56 128 GLU A O 1
ATOM 1030 N N . VAL A 1 129 ? -5.618 -15.395 -1.071 1.00 55.00 129 VAL A N 1
ATOM 1031 C CA . VAL A 1 129 ? -4.661 -14.502 -0.457 1.00 55.00 129 VAL A CA 1
ATOM 1032 C C . VAL A 1 129 ? -4.209 -15.186 0.826 1.00 55.00 129 VAL A C 1
ATOM 1034 O O . VAL A 1 129 ? -5.019 -15.441 1.713 1.00 55.00 129 VAL A O 1
ATOM 1037 N N . ALA A 1 130 ? -2.929 -15.545 0.907 1.00 49.91 130 ALA A N 1
ATOM 1038 C CA . ALA A 1 130 ? -2.391 -16.168 2.108 1.00 49.91 130 ALA A CA 1
ATOM 1039 C C . ALA A 1 130 ? -2.211 -15.101 3.196 1.00 49.91 130 ALA A C 1
ATOM 1041 O O . ALA A 1 130 ? -1.558 -14.075 2.965 1.00 49.91 130 ALA A O 1
ATOM 1042 N N . TYR A 1 131 ? -2.794 -15.358 4.367 1.00 57.75 131 TYR A N 1
ATOM 1043 C CA . TYR A 1 131 ? -2.699 -14.499 5.542 1.00 57.75 131 TYR A CA 1
ATOM 1044 C C . TYR A 1 131 ? -1.748 -15.119 6.557 1.00 57.75 131 TYR A C 1
ATOM 1046 O O . TYR A 1 131 ? -1.885 -16.288 6.915 1.00 57.75 131 TYR A O 1
ATOM 1054 N N . GLU A 1 132 ? -0.828 -14.312 7.067 1.00 56.06 132 GLU A N 1
ATOM 1055 C CA . GLU A 1 132 ? 0.007 -14.669 8.211 1.00 56.06 132 GLU A CA 1
ATOM 1056 C C . GLU A 1 132 ? -0.317 -13.714 9.357 1.00 56.06 132 GLU A C 1
ATOM 1058 O O . GLU A 1 132 ? -0.407 -12.495 9.160 1.00 56.06 132 GLU A O 1
ATOM 1063 N N . ARG A 1 133 ? -0.530 -14.273 10.551 1.00 63.50 133 ARG A N 1
ATOM 1064 C CA . ARG A 1 133 ? -0.848 -13.509 11.757 1.00 63.50 133 ARG A CA 1
ATOM 1065 C C . ARG A 1 133 ? -0.088 -14.059 12.941 1.00 63.50 133 ARG A C 1
ATOM 1067 O O . ARG A 1 133 ? -0.062 -15.267 13.152 1.00 63.50 133 ARG A O 1
ATOM 1074 N N . ASP A 1 134 ? 0.456 -13.144 13.728 1.00 57.03 134 ASP A N 1
ATOM 1075 C CA . ASP A 1 134 ? 1.069 -13.474 15.012 1.00 57.03 134 ASP A CA 1
ATOM 1076 C C . ASP A 1 134 ? 0.023 -13.409 16.149 1.00 57.03 134 ASP A C 1
ATOM 1078 O O . ASP A 1 134 ? 0.147 -14.129 17.135 1.00 57.03 134 ASP A O 1
ATOM 1082 N N . LYS A 1 135 ? -1.059 -12.610 15.989 1.00 62.72 135 LYS A N 1
ATOM 1083 C CA . LYS A 1 135 ? -2.237 -12.486 16.890 1.00 62.72 135 LYS A CA 1
ATOM 1084 C C . LYS A 1 135 ? -3.480 -11.949 16.146 1.00 62.72 135 LYS A C 1
ATOM 1086 O O . LYS A 1 135 ? -3.402 -11.609 14.968 1.00 62.72 135 LYS A O 1
ATOM 1091 N N . GLN A 1 136 ? -4.628 -11.845 16.826 1.00 66.75 136 GLN A N 1
ATOM 1092 C CA . GLN A 1 136 ? -5.800 -11.103 16.330 1.00 66.75 136 GLN A CA 1
ATOM 1093 C C . GLN A 1 136 ? -5.515 -9.591 16.327 1.00 66.75 136 GLN A C 1
ATOM 1095 O O . GLN A 1 136 ? -5.274 -8.999 17.380 1.00 66.75 136 GLN A O 1
ATOM 1100 N N . CYS A 1 137 ? -5.547 -8.961 15.150 1.00 70.50 137 CYS A N 1
ATOM 1101 C CA . CYS A 1 137 ? -5.294 -7.524 15.002 1.00 70.50 137 CYS A CA 1
ATOM 1102 C C . CYS A 1 137 ? -6.617 -6.759 14.978 1.00 70.50 137 CYS A C 1
ATOM 1104 O O . CYS A 1 137 ? -7.316 -6.772 13.968 1.00 70.50 137 CYS A O 1
ATOM 1106 N N . VAL A 1 138 ? -6.941 -6.046 16.057 1.00 74.62 138 VAL A N 1
ATOM 1107 C CA . VAL A 1 138 ? -8.050 -5.080 16.055 1.00 74.62 138 VAL A CA 1
ATOM 1108 C C . VAL A 1 138 ? -7.541 -3.757 15.496 1.00 74.62 138 VAL A C 1
ATOM 1110 O O . VAL A 1 138 ? -6.541 -3.232 15.986 1.00 74.62 138 VAL A O 1
ATOM 1113 N N . PHE A 1 139 ? -8.226 -3.193 14.502 1.00 78.00 139 PHE A N 1
ATOM 1114 C CA . PHE A 1 139 ? -7.871 -1.897 13.922 1.00 78.00 139 PHE A CA 1
ATOM 1115 C C . PHE A 1 139 ? -8.857 -0.828 14.383 1.00 78.00 139 PHE A C 1
ATOM 1117 O O . PHE A 1 139 ? -10.060 -1.062 14.462 1.00 78.00 139 PHE A O 1
ATOM 1124 N N . LEU A 1 140 ? -8.352 0.351 14.731 1.00 81.25 140 LEU A N 1
ATOM 1125 C CA . LEU A 1 140 ? -9.142 1.424 15.328 1.00 81.25 140 LEU A CA 1
ATOM 1126 C C . LEU A 1 140 ? -9.044 2.683 14.472 1.00 81.25 140 LEU A C 1
ATOM 1128 O O . LEU A 1 140 ? -7.953 3.044 14.041 1.00 81.25 140 LEU A O 1
ATOM 1132 N N . LYS A 1 141 ? -10.161 3.383 14.257 1.00 82.31 141 LYS A N 1
ATOM 1133 C CA . LYS A 1 141 ? -10.151 4.719 13.638 1.00 82.31 141 LYS A CA 1
ATOM 1134 C C . LYS A 1 141 ? -11.178 5.633 14.279 1.00 82.31 141 LYS A C 1
ATOM 1136 O O . LYS A 1 141 ? -12.360 5.300 14.375 1.00 82.31 141 LYS A O 1
ATOM 1141 N N . THR A 1 142 ? -10.738 6.818 14.667 1.00 81.75 142 THR A N 1
ATOM 1142 C CA . THR A 1 142 ? -11.590 7.884 15.176 1.00 81.75 142 THR A CA 1
ATOM 1143 C C . THR A 1 142 ? -12.061 8.741 14.012 1.00 81.75 142 THR A C 1
ATOM 1145 O O . THR A 1 142 ? -11.269 9.395 13.338 1.00 81.75 142 THR A O 1
ATOM 1148 N N . THR A 1 143 ? -13.369 8.760 13.770 1.00 75.44 143 THR A N 1
ATOM 1149 C CA . THR A 1 143 ? -13.990 9.575 12.714 1.00 75.44 143 THR A CA 1
ATOM 1150 C C . THR A 1 143 ? -15.140 10.379 13.299 1.00 75.44 143 THR A C 1
ATOM 1152 O O . THR A 1 143 ? -15.961 9.843 14.040 1.00 75.44 143 THR A O 1
ATOM 1155 N N . HIS A 1 144 ? -15.178 11.688 13.029 1.00 73.56 144 HIS A N 1
ATOM 1156 C CA . HIS A 1 144 ? -16.188 12.605 13.583 1.00 73.56 144 HIS A CA 1
ATOM 1157 C C . HIS A 1 144 ? -16.408 12.468 15.105 1.00 73.56 144 HIS A C 1
ATOM 1159 O O . HIS A 1 144 ? -17.539 12.477 15.588 1.00 73.56 144 HIS A O 1
ATOM 1165 N N . GLY A 1 145 ? -15.328 12.292 15.871 1.00 74.31 145 GLY A N 1
ATOM 1166 C CA . GLY A 1 145 ? -15.398 12.140 17.329 1.00 74.31 145 GLY A CA 1
ATOM 1167 C C . GLY A 1 145 ? -15.943 10.792 17.819 1.00 74.31 145 GLY A C 1
ATOM 1168 O O . GLY A 1 145 ? -16.128 10.623 19.020 1.00 74.31 145 GLY A O 1
ATOM 1169 N N . LYS A 1 146 ? -16.184 9.823 16.926 1.00 77.19 146 LYS A N 1
ATOM 1170 C CA . LYS A 1 146 ? -16.561 8.450 17.279 1.00 77.19 146 LYS A CA 1
ATOM 1171 C C . LYS A 1 146 ? -15.408 7.494 16.994 1.00 77.19 146 LYS A C 1
ATOM 1173 O O . LYS A 1 146 ? -14.913 7.433 15.868 1.00 77.19 146 LYS A O 1
ATOM 1178 N N . LEU A 1 147 ? -15.014 6.730 18.009 1.00 80.81 147 LEU A N 1
ATOM 1179 C CA . LEU A 1 147 ? -14.095 5.609 17.849 1.00 80.81 147 LEU A CA 1
ATOM 1180 C C . LEU A 1 147 ? -14.834 4.460 17.162 1.00 80.81 147 LEU A C 1
ATOM 1182 O O . LEU A 1 147 ? -15.836 3.969 17.683 1.00 80.81 147 LEU A O 1
ATOM 1186 N N . ARG A 1 148 ? -14.336 4.034 16.004 1.00 73.31 148 ARG A N 1
ATOM 1187 C CA . ARG A 1 148 ? -14.812 2.851 15.290 1.00 73.31 148 ARG A CA 1
ATOM 1188 C C . ARG A 1 148 ? -13.793 1.730 15.432 1.00 73.31 148 ARG A C 1
ATOM 1190 O O . ARG A 1 148 ? -12.584 1.974 15.369 1.00 73.31 148 ARG A O 1
ATOM 1197 N N . ARG A 1 149 ? -14.303 0.521 15.645 1.00 70.94 149 ARG A N 1
ATOM 1198 C CA . ARG A 1 149 ? -13.529 -0.716 15.651 1.00 70.94 149 ARG A CA 1
ATOM 1199 C C . ARG A 1 149 ? -13.763 -1.391 14.319 1.00 70.94 149 ARG A C 1
ATOM 1201 O O . ARG A 1 149 ? -14.906 -1.598 13.935 1.00 70.94 149 ARG A O 1
ATOM 1208 N N . PHE A 1 150 ? -12.677 -1.685 13.639 1.00 68.38 150 PHE A N 1
ATOM 1209 C CA . PHE A 1 150 ? -12.684 -2.423 12.396 1.00 68.38 150 PHE A CA 1
ATOM 1210 C C . PHE A 1 150 ? -12.238 -3.821 12.721 1.00 68.38 150 PHE A C 1
ATOM 1212 O O . PHE A 1 150 ? -11.252 -4.001 13.451 1.00 68.38 150 PHE A O 1
ATOM 1219 N N . ASN A 1 151 ? -12.956 -4.779 12.144 1.00 59.69 151 ASN A N 1
ATOM 1220 C CA . ASN A 1 151 ? -12.618 -6.175 12.275 1.00 59.69 151 ASN A CA 1
ATOM 1221 C C . ASN A 1 151 ? -12.625 -6.651 13.752 1.00 59.69 151 ASN A C 1
ATOM 1223 O O . ASN A 1 151 ? -11.597 -6.882 14.396 1.00 59.69 151 ASN A O 1
ATOM 1227 N N . GLU A 1 152 ? -13.827 -6.795 14.310 1.00 53.06 152 GLU A N 1
ATOM 1228 C CA . GLU A 1 152 ? -14.005 -7.288 15.683 1.00 53.06 152 GLU A CA 1
ATOM 1229 C C . GLU A 1 152 ? -13.603 -8.766 15.849 1.00 53.06 152 GLU A C 1
ATOM 1231 O O . GLU A 1 152 ? -13.289 -9.188 16.960 1.00 53.06 152 GLU A O 1
ATOM 1236 N N . GLU A 1 153 ? -13.520 -9.531 14.753 1.00 51.69 153 GLU A N 1
ATOM 1237 C CA . GLU A 1 153 ? -13.073 -10.933 14.752 1.00 51.69 153 GLU A CA 1
ATOM 1238 C C . GLU A 1 153 ? -11.536 -11.088 14.681 1.00 51.69 153 GLU A C 1
ATOM 1240 O O . GLU A 1 153 ? -11.006 -12.194 14.805 1.00 51.69 153 GLU A O 1
ATOM 1245 N N . GLY A 1 154 ? -10.783 -9.987 14.546 1.00 45.94 154 GLY A N 1
ATOM 1246 C CA . GLY A 1 154 ? -9.315 -9.999 14.538 1.00 45.94 154 GLY A CA 1
ATOM 1247 C C . GLY A 1 154 ? -8.683 -10.521 13.241 1.00 45.94 154 GLY A C 1
ATOM 1248 O O . GLY A 1 154 ? -7.467 -10.725 13.170 1.00 45.94 154 GLY A O 1
ATOM 1249 N N . ASP A 1 155 ? -9.493 -10.667 12.199 1.00 50.69 155 ASP A N 1
ATOM 1250 C CA . ASP A 1 155 ? -9.100 -10.977 10.842 1.00 50.69 155 ASP A CA 1
ATOM 1251 C C . ASP A 1 155 ? -8.745 -9.716 10.063 1.00 50.69 155 ASP A C 1
ATOM 1253 O O . ASP A 1 155 ? -9.589 -8.862 9.887 1.00 50.69 155 ASP A O 1
ATOM 1257 N N . PHE A 1 156 ? -7.574 -9.581 9.445 1.00 42.62 156 PHE A N 1
ATOM 1258 C CA . PHE A 1 156 ? -7.374 -8.520 8.433 1.00 42.62 156 PHE A CA 1
ATOM 1259 C C . PHE A 1 156 ? -8.180 -8.793 7.133 1.00 42.62 156 PHE A C 1
ATOM 1261 O O . PHE A 1 156 ? -7.696 -8.611 6.022 1.00 42.62 156 PHE A O 1
ATOM 1268 N N . TYR A 1 157 ? -9.427 -9.226 7.342 1.00 48.62 157 TYR A N 1
ATOM 1269 C CA . TYR A 1 157 ? -10.509 -9.757 6.557 1.00 48.62 157 TYR A CA 1
ATOM 1270 C C . TYR A 1 157 ? -10.181 -11.120 5.948 1.00 48.62 157 TYR A C 1
ATOM 1272 O O . TYR A 1 157 ? -9.520 -11.207 4.922 1.00 48.62 157 TYR A O 1
ATOM 1280 N N . SER A 1 158 ? -10.635 -12.204 6.589 1.00 34.59 158 SER A N 1
ATOM 1281 C CA . SER A 1 158 ? -10.392 -13.622 6.253 1.00 34.59 158 SER A CA 1
ATOM 1282 C C . SER A 1 158 ? -11.015 -14.101 4.946 1.00 34.59 158 SER A C 1
ATOM 1284 O O . SER A 1 158 ? -11.176 -15.300 4.721 1.00 34.59 158 SER A O 1
ATOM 1286 N N . ARG A 1 159 ? -11.360 -13.194 4.044 1.00 42.06 159 ARG A N 1
ATOM 1287 C CA . ARG A 1 159 ? -11.932 -13.571 2.771 1.00 42.06 159 ARG A CA 1
ATOM 1288 C C . ARG A 1 159 ? -11.290 -12.738 1.689 1.00 42.06 159 ARG A C 1
ATOM 1290 O O . ARG A 1 159 ? -11.136 -11.524 1.813 1.00 42.06 159 ARG A O 1
ATOM 1297 N N . SER A 1 160 ? -11.038 -13.405 0.569 1.00 44.88 160 SER A N 1
ATOM 1298 C CA . SER A 1 160 ? -10.934 -12.785 -0.749 1.00 44.88 160 SER A CA 1
ATOM 1299 C C . SER A 1 160 ? -11.963 -11.663 -0.946 1.00 44.88 160 SER A C 1
ATOM 1301 O O . SER A 1 160 ? -11.693 -10.755 -1.715 1.00 44.88 160 SER A O 1
ATOM 1303 N N . GLU A 1 161 ? -13.091 -11.670 -0.225 1.00 43.88 161 GLU A N 1
ATOM 1304 C CA . GLU A 1 161 ? -14.088 -10.599 -0.102 1.00 43.88 161 GLU A CA 1
ATOM 1305 C C . GLU A 1 161 ? -13.510 -9.219 0.268 1.00 43.88 161 GLU A C 1
ATOM 1307 O O . GLU A 1 161 ? -13.937 -8.268 -0.355 1.00 43.88 161 GLU A O 1
ATOM 1312 N N . PHE A 1 162 ? -12.458 -9.036 1.080 1.00 43.91 162 PHE A N 1
ATOM 1313 C CA . PHE A 1 162 ? -11.905 -7.675 1.322 1.00 43.91 162 PHE A CA 1
ATOM 1314 C C . PHE A 1 162 ? -11.335 -6.978 0.084 1.00 43.91 162 PHE A C 1
ATOM 1316 O O . PHE A 1 162 ? -11.163 -5.764 0.013 1.00 43.91 162 PHE A O 1
ATOM 1323 N N . LEU A 1 163 ? -11.015 -7.770 -0.925 1.00 47.75 163 LEU A N 1
ATOM 1324 C CA . LEU A 1 163 ? -10.489 -7.289 -2.187 1.00 47.75 163 LEU A CA 1
ATOM 1325 C C . LEU A 1 163 ? -11.535 -7.542 -3.291 1.00 47.75 163 LEU A C 1
ATOM 1327 O O . LEU A 1 163 ? -11.663 -6.745 -4.205 1.00 47.75 163 LEU A O 1
ATOM 1331 N N . THR A 1 164 ? -12.377 -8.570 -3.166 1.00 45.09 164 THR A N 1
ATOM 1332 C CA . THR A 1 164 ? -13.410 -8.973 -4.142 1.00 45.09 164 THR A CA 1
ATOM 1333 C C . THR A 1 164 ? -14.736 -8.216 -3.971 1.00 45.09 164 THR A C 1
ATOM 1335 O O . THR A 1 164 ? -15.375 -7.889 -4.962 1.00 45.09 164 THR A O 1
ATOM 1338 N N . GLU A 1 165 ? -15.142 -7.883 -2.745 1.00 43.31 165 GLU A N 1
ATOM 1339 C CA . GLU A 1 165 ? -16.276 -6.997 -2.418 1.00 43.31 165 GLU A CA 1
ATOM 1340 C C . GLU A 1 165 ? -15.926 -5.524 -2.724 1.00 43.31 165 GLU A C 1
ATOM 1342 O O . GLU A 1 165 ? -16.790 -4.718 -3.059 1.00 43.31 165 GLU A O 1
ATOM 1347 N N . TYR A 1 166 ? -14.627 -5.193 -2.715 1.00 46.34 166 TYR A N 1
ATOM 1348 C CA . TYR A 1 166 ? -14.082 -3.835 -2.849 1.00 46.34 166 TYR A CA 1
ATOM 1349 C C . TYR A 1 166 ? -13.506 -3.557 -4.257 1.00 46.34 166 TYR A C 1
ATOM 1351 O O . TYR A 1 166 ? -13.320 -2.396 -4.642 1.00 46.34 166 TYR A O 1
ATOM 1359 N N . TRP A 1 167 ? -13.253 -4.606 -5.048 1.00 49.19 167 TRP A N 1
ATOM 1360 C CA . TRP A 1 167 ? -13.038 -4.598 -6.503 1.00 49.19 167 TRP A CA 1
ATOM 1361 C C . TRP A 1 167 ? -14.005 -5.587 -7.168 1.00 49.19 167 TRP A C 1
ATOM 1363 O O . TRP A 1 167 ? -13.599 -6.650 -7.651 1.00 49.19 167 TRP A O 1
ATOM 1373 N N . PRO A 1 168 ? -15.306 -5.260 -7.178 1.00 41.16 168 PRO A N 1
ATOM 1374 C CA . PRO A 1 168 ? -16.323 -6.168 -7.663 1.00 41.16 168 PRO A CA 1
ATOM 1375 C C . PRO A 1 168 ? -16.234 -6.217 -9.185 1.00 41.16 168 PRO A C 1
ATOM 1377 O O . PRO A 1 168 ? -16.594 -5.248 -9.845 1.00 41.16 168 PRO A O 1
ATOM 1380 N N . LEU A 1 169 ? -15.695 -7.308 -9.738 1.00 45.81 169 LEU A N 1
ATOM 1381 C CA . LEU A 1 169 ? -16.109 -7.937 -11.002 1.00 45.81 169 LEU A CA 1
ATOM 1382 C C . LEU A 1 169 ? -15.172 -9.102 -11.353 1.00 45.81 169 LEU A C 1
ATOM 1384 O O . LEU A 1 169 ? -13.952 -9.013 -11.222 1.00 45.81 169 LEU A O 1
ATOM 1388 N N . GLU A 1 170 ? -15.754 -10.175 -11.888 1.00 46.88 170 GLU A N 1
ATOM 1389 C CA . GLU A 1 170 ? -15.087 -11.415 -12.323 1.00 46.88 170 GLU A CA 1
ATOM 1390 C C . GLU A 1 170 ? -14.044 -11.236 -13.451 1.00 46.88 170 GLU A C 1
ATOM 1392 O O . GLU A 1 170 ? -13.426 -12.211 -13.869 1.00 46.88 170 GLU A O 1
ATOM 1397 N N . GLY A 1 171 ? -13.796 -10.006 -13.918 1.00 44.03 171 GLY A N 1
ATOM 1398 C CA . GLY A 1 171 ? -12.843 -9.698 -14.990 1.00 44.03 171 GLY A CA 1
ATOM 1399 C C . GLY A 1 171 ? -11.523 -9.044 -14.563 1.00 44.03 171 GLY A C 1
ATOM 1400 O O . GLY A 1 171 ? -10.540 -9.204 -15.276 1.00 44.03 171 GLY A O 1
ATOM 1401 N N . ASP A 1 172 ? -11.456 -8.350 -13.415 1.00 51.28 172 ASP A N 1
ATOM 1402 C CA . ASP A 1 172 ? -10.337 -7.431 -13.103 1.00 51.28 172 ASP A CA 1
ATOM 1403 C C . ASP A 1 172 ? -9.848 -7.524 -11.649 1.00 51.28 172 ASP A C 1
ATOM 1405 O O . ASP A 1 172 ? -9.610 -6.535 -10.963 1.00 51.28 172 ASP A O 1
ATOM 1409 N N . ARG A 1 173 ? -9.619 -8.756 -11.189 1.00 57.38 173 ARG A N 1
ATOM 1410 C CA . ARG A 1 173 ? -8.870 -9.064 -9.953 1.00 57.38 173 ARG A CA 1
ATOM 1411 C C . ARG A 1 173 ? -7.392 -8.648 -10.019 1.00 57.38 173 ARG A C 1
ATOM 1413 O O . ARG A 1 173 ? -6.665 -8.752 -9.035 1.00 57.38 173 ARG A O 1
ATOM 1420 N N . ILE A 1 174 ? -6.939 -8.219 -11.195 1.00 54.88 174 ILE A N 1
ATOM 1421 C CA . ILE A 1 174 ? -5.570 -7.803 -11.462 1.00 54.88 174 ILE A CA 1
ATOM 1422 C C . ILE A 1 174 ? -5.500 -6.290 -11.344 1.00 54.88 174 ILE A C 1
ATOM 1424 O O . ILE A 1 174 ? -5.953 -5.564 -12.226 1.00 54.88 174 ILE A O 1
ATOM 1428 N N . VAL A 1 175 ? -4.865 -5.815 -10.283 1.00 69.19 175 VAL A N 1
ATOM 1429 C CA . VAL A 1 175 ? -4.618 -4.391 -10.106 1.00 69.19 175 VAL A CA 1
ATOM 1430 C C . VAL A 1 175 ? -3.253 -4.076 -10.707 1.00 69.19 175 VAL A C 1
ATOM 1432 O O . VAL A 1 175 ? -2.225 -4.611 -10.283 1.00 69.19 175 VAL A O 1
ATOM 1435 N N . SER A 1 176 ? -3.253 -3.220 -11.727 1.00 69.38 176 SER A N 1
ATOM 1436 C CA . SER A 1 176 ? -2.033 -2.639 -12.281 1.00 69.38 176 SER A CA 1
ATOM 1437 C C . SER A 1 176 ? -1.750 -1.310 -11.593 1.00 69.38 176 SER A C 1
ATOM 1439 O O . SER A 1 176 ? -2.658 -0.492 -11.439 1.00 69.38 176 SER A O 1
ATOM 1441 N N . ALA A 1 177 ? -0.497 -1.080 -11.217 1.00 79.69 177 ALA A N 1
ATOM 1442 C CA . ALA A 1 177 ? -0.023 0.223 -10.785 1.00 79.69 177 ALA A CA 1
ATOM 1443 C C . ALA A 1 177 ? 1.144 0.695 -11.638 1.00 79.69 177 ALA A C 1
ATOM 1445 O O . ALA A 1 177 ? 2.097 -0.051 -11.862 1.00 79.69 177 ALA A O 1
ATOM 1446 N N . SER A 1 178 ? 1.091 1.956 -12.069 1.00 82.50 178 SER A N 1
ATOM 1447 C CA . SER A 1 178 ? 2.244 2.612 -12.685 1.00 82.50 178 SER A CA 1
ATOM 1448 C C . SER A 1 178 ? 3.259 2.996 -11.613 1.00 82.50 178 SER A C 1
ATOM 1450 O O . SER A 1 178 ? 2.873 3.552 -10.582 1.00 82.50 178 SER A O 1
ATOM 1452 N N . ILE A 1 179 ? 4.537 2.755 -11.884 1.00 84.62 179 ILE A N 1
ATOM 1453 C CA . ILE A 1 179 ? 5.669 3.023 -11.003 1.00 84.62 179 ILE A CA 1
ATOM 1454 C C . ILE A 1 179 ? 6.379 4.290 -11.479 1.00 84.62 179 ILE A C 1
ATOM 1456 O O . ILE A 1 179 ? 6.872 4.360 -12.604 1.00 84.62 179 ILE A O 1
ATOM 1460 N N . VAL A 1 180 ? 6.506 5.274 -10.591 1.00 84.38 180 VAL A N 1
ATOM 1461 C CA . VAL A 1 180 ? 7.386 6.434 -10.794 1.00 84.38 180 VAL A CA 1
ATOM 1462 C C . VAL A 1 180 ? 8.440 6.455 -9.694 1.00 84.38 180 VAL A C 1
ATOM 1464 O O . VAL A 1 180 ? 8.091 6.396 -8.520 1.00 84.38 180 VAL A O 1
ATOM 1467 N N . ASN A 1 181 ? 9.721 6.559 -10.056 1.00 81.81 181 ASN A N 1
ATOM 1468 C CA . ASN A 1 181 ? 10.834 6.677 -9.107 1.00 81.81 181 ASN A CA 1
ATOM 1469 C C . ASN A 1 181 ? 11.310 8.136 -9.012 1.00 81.81 181 ASN A C 1
ATOM 1471 O O . ASN A 1 181 ? 11.613 8.762 -10.030 1.00 81.81 181 ASN A O 1
ATOM 1475 N N . LYS A 1 182 ? 11.404 8.663 -7.787 1.00 81.12 182 LYS A N 1
ATOM 1476 C CA . LYS A 1 182 ? 12.064 9.933 -7.464 1.00 81.12 182 LYS A CA 1
ATOM 1477 C C . LYS A 1 182 ? 12.927 9.746 -6.215 1.00 81.12 182 LYS A C 1
ATOM 1479 O O . LYS A 1 182 ? 12.391 9.700 -5.112 1.00 81.12 182 LYS A O 1
ATOM 1484 N N . SER A 1 183 ? 14.249 9.683 -6.375 1.00 74.31 183 SER A N 1
ATOM 1485 C CA . SER A 1 183 ? 15.214 9.723 -5.259 1.00 74.31 183 SER A CA 1
ATOM 1486 C C . SER A 1 183 ? 14.870 8.750 -4.114 1.00 74.31 183 SER A C 1
ATOM 1488 O O . SER A 1 183 ? 14.592 9.176 -2.995 1.00 74.31 183 SER A O 1
ATOM 1490 N N . ASP A 1 184 ? 14.810 7.450 -4.427 1.00 81.06 184 ASP A N 1
ATOM 1491 C CA . ASP A 1 184 ? 14.464 6.328 -3.522 1.00 81.06 184 ASP A CA 1
ATOM 1492 C C . ASP A 1 184 ? 13.018 6.289 -3.005 1.00 81.06 184 ASP A C 1
ATOM 1494 O O . ASP A 1 184 ? 12.634 5.398 -2.238 1.00 81.06 184 ASP A O 1
ATOM 1498 N N . THR A 1 185 ? 12.192 7.218 -3.479 1.00 84.69 185 THR A N 1
ATOM 1499 C CA . THR A 1 185 ? 10.743 7.188 -3.309 1.00 84.69 185 THR A CA 1
ATOM 1500 C C . THR A 1 185 ? 10.098 6.622 -4.567 1.00 84.69 185 THR A C 1
ATOM 1502 O O . THR A 1 185 ? 10.390 7.067 -5.678 1.00 84.69 185 THR A O 1
ATOM 1505 N N . TYR A 1 186 ? 9.184 5.677 -4.392 1.00 89.88 186 TYR A N 1
ATOM 1506 C CA . TYR A 1 186 ? 8.401 5.083 -5.466 1.00 89.88 186 TYR A CA 1
ATOM 1507 C C . TYR A 1 186 ? 6.939 5.474 -5.301 1.00 89.88 186 TYR A C 1
ATOM 1509 O O . TYR A 1 186 ? 6.409 5.493 -4.196 1.00 89.88 186 TYR A O 1
ATOM 1517 N N . PHE A 1 187 ? 6.280 5.787 -6.404 1.00 88.81 187 PHE A N 1
ATOM 1518 C CA . PHE A 1 187 ? 4.864 6.120 -6.424 1.00 88.81 187 PHE A CA 1
ATOM 1519 C C . PHE A 1 187 ? 4.147 5.046 -7.220 1.00 88.81 187 PHE A C 1
ATOM 1521 O O . PHE A 1 187 ? 4.433 4.884 -8.406 1.00 88.81 187 PHE A O 1
ATOM 1528 N N . LEU A 1 188 ? 3.247 4.319 -6.563 1.00 87.94 188 LEU A N 1
ATOM 1529 C CA . LEU A 1 188 ? 2.353 3.368 -7.214 1.00 87.94 188 LEU A CA 1
ATOM 1530 C C . LEU A 1 188 ? 1.006 4.044 -7.418 1.00 87.94 188 LEU A C 1
ATOM 1532 O O . LEU A 1 188 ? 0.361 4.406 -6.438 1.00 87.94 188 LEU A O 1
ATOM 1536 N N . SER A 1 189 ? 0.602 4.242 -8.671 1.00 84.69 189 SER A N 1
ATOM 1537 C CA . SER A 1 189 ? -0.691 4.859 -8.991 1.00 84.69 189 SER A CA 1
ATOM 1538 C C . SER A 1 189 ? -1.675 3.810 -9.487 1.00 84.69 189 SER A C 1
ATOM 1540 O O . SER A 1 189 ? -1.398 3.119 -10.464 1.00 84.69 189 SER A O 1
ATOM 1542 N N . PHE A 1 190 ? -2.813 3.717 -8.813 1.00 81.06 190 PHE A N 1
ATOM 1543 C CA . PHE A 1 190 ? -3.894 2.773 -9.053 1.00 81.06 190 PHE A CA 1
ATOM 1544 C C . PHE A 1 190 ? -5.086 3.514 -9.641 1.00 81.06 190 PHE A C 1
ATOM 1546 O O . PHE A 1 190 ? -5.557 4.491 -9.057 1.00 81.06 190 PHE A O 1
ATOM 1553 N N . LEU A 1 191 ? -5.584 3.043 -10.778 1.00 76.44 191 LEU A N 1
ATOM 1554 C CA . LEU A 1 191 ? -6.781 3.597 -11.394 1.00 76.44 191 LEU A CA 1
ATOM 1555 C C . LEU A 1 191 ? -8.035 3.018 -10.723 1.00 76.44 191 LEU A C 1
ATOM 1557 O O . LEU A 1 191 ? -8.116 1.815 -10.474 1.00 76.44 191 LEU A O 1
ATOM 1561 N N . ASN A 1 192 ? -9.002 3.878 -10.421 1.00 71.12 192 ASN A N 1
ATOM 1562 C CA . ASN A 1 192 ? -10.166 3.567 -9.599 1.00 71.12 192 ASN A CA 1
ATOM 1563 C C . ASN A 1 192 ? -11.494 3.684 -10.379 1.00 71.12 192 ASN A C 1
ATOM 1565 O O . ASN A 1 192 ? -12.485 4.202 -9.873 1.00 71.12 192 ASN A O 1
ATOM 1569 N N . GLU A 1 193 ? -11.538 3.198 -11.624 1.00 61.25 193 GLU A N 1
ATOM 1570 C CA . GLU A 1 193 ? -12.661 3.448 -12.556 1.00 61.25 193 GLU A CA 1
ATOM 1571 C C . GLU A 1 193 ? -14.003 2.820 -12.145 1.00 61.25 193 GLU A C 1
ATOM 1573 O O . GLU A 1 193 ? -15.042 3.160 -12.705 1.00 61.25 193 GLU A O 1
ATOM 1578 N N . ARG A 1 194 ? -14.002 1.862 -11.210 1.00 55.31 194 ARG A N 1
ATOM 1579 C CA . ARG A 1 194 ? -15.175 1.018 -10.909 1.00 55.31 194 ARG A CA 1
ATOM 1580 C C . ARG A 1 194 ? -15.733 1.172 -9.500 1.00 55.31 194 ARG A C 1
ATOM 1582 O O . ARG A 1 194 ? -16.570 0.367 -9.093 1.00 55.31 194 ARG A O 1
ATOM 1589 N N . ARG A 1 195 ? -15.275 2.155 -8.722 1.00 57.19 195 ARG A N 1
ATOM 1590 C CA . ARG A 1 195 ? -15.674 2.256 -7.312 1.00 57.19 195 ARG A CA 1
ATOM 1591 C C . ARG A 1 195 ? -16.759 3.282 -7.053 1.00 57.19 195 ARG A C 1
ATOM 1593 O O . ARG A 1 195 ? -16.754 4.385 -7.579 1.00 57.19 195 ARG A O 1
ATOM 1600 N N . LYS A 1 196 ? -17.651 2.891 -6.142 1.00 56.16 196 LYS A N 1
ATOM 1601 C CA . LYS A 1 196 ? -18.768 3.693 -5.642 1.00 56.16 196 LYS A CA 1
ATOM 1602 C C . LYS A 1 196 ? -18.444 4.453 -4.345 1.00 56.16 196 LYS A C 1
ATOM 1604 O O . LYS A 1 196 ? -19.163 5.384 -4.023 1.00 56.16 196 LYS A O 1
ATOM 1609 N N . TYR A 1 197 ? -17.391 4.055 -3.621 1.00 57.44 197 TYR A N 1
ATOM 1610 C CA . TYR A 1 197 ? -17.175 4.424 -2.208 1.00 57.44 19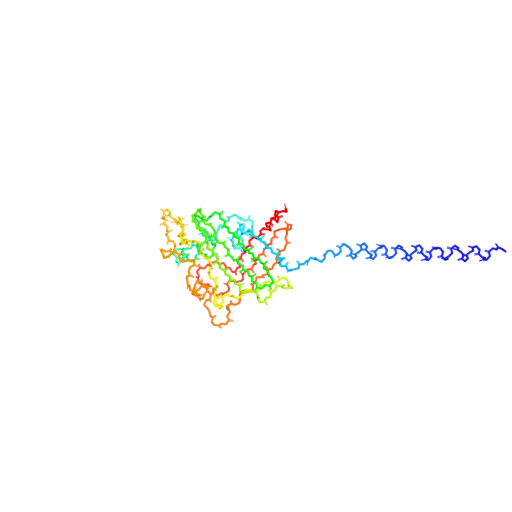7 TYR A CA 1
ATOM 1611 C C . TYR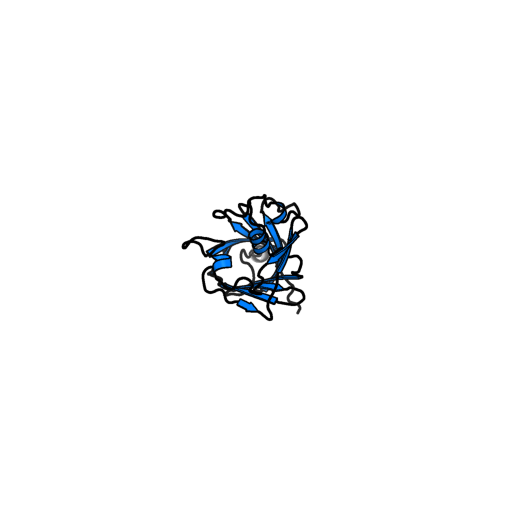 A 1 197 ? -15.938 5.298 -1.934 1.00 57.44 197 TYR A C 1
ATOM 1613 O O . TYR A 1 197 ? -15.664 5.622 -0.785 1.00 57.44 197 TYR A O 1
ATOM 1621 N N . ILE A 1 198 ? -15.135 5.627 -2.954 1.00 65.56 198 ILE A N 1
ATOM 1622 C CA . ILE A 1 198 ? -14.008 6.565 -2.825 1.00 65.56 198 ILE A CA 1
ATOM 1623 C C . ILE A 1 198 ? -14.104 7.556 -3.980 1.00 65.56 198 ILE A C 1
ATOM 1625 O O . ILE A 1 198 ? -13.986 7.157 -5.138 1.00 65.56 198 ILE A O 1
ATOM 1629 N N . SER A 1 199 ? -14.271 8.840 -3.665 1.00 72.38 199 SER A N 1
ATOM 1630 C CA . SER A 1 199 ? -14.373 9.959 -4.615 1.00 72.38 199 SER A CA 1
ATOM 1631 C C . SER A 1 199 ? -13.010 10.346 -5.219 1.00 72.38 199 SER A C 1
ATOM 1633 O O . SER A 1 199 ? -12.505 11.462 -5.061 1.00 72.38 199 SER A O 1
ATOM 1635 N N . CYS A 1 200 ? -12.359 9.380 -5.865 1.00 75.56 200 CYS A N 1
ATOM 1636 C CA . CYS A 1 200 ? -10.989 9.498 -6.340 1.00 75.56 200 CYS A CA 1
ATOM 1637 C C . CYS A 1 200 ? -10.770 8.662 -7.597 1.00 75.56 200 CYS A C 1
ATOM 1639 O O . CYS A 1 200 ? -10.924 7.451 -7.523 1.00 75.56 200 CYS A O 1
ATOM 1641 N N . ASP A 1 201 ? -10.353 9.267 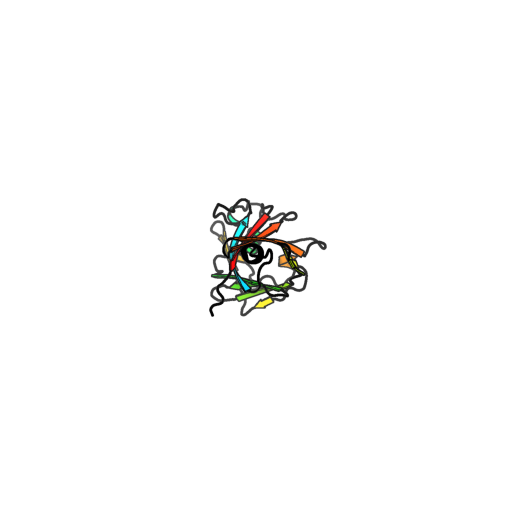-8.709 1.00 78.88 201 ASP A N 1
ATOM 1642 C CA . ASP A 1 201 ? -10.120 8.521 -9.957 1.00 78.88 201 ASP A CA 1
ATOM 1643 C C . ASP A 1 201 ? -8.796 7.750 -9.938 1.00 78.88 201 ASP A C 1
ATOM 1645 O O . ASP A 1 201 ? -8.688 6.660 -10.493 1.00 78.88 201 ASP A O 1
ATOM 1649 N N . VAL A 1 202 ? -7.774 8.311 -9.284 1.00 83.50 202 VAL A N 1
ATOM 1650 C CA . VAL A 1 202 ? -6.435 7.717 -9.185 1.00 83.50 202 VAL A CA 1
ATOM 1651 C C . VAL A 1 202 ? -5.933 7.824 -7.758 1.00 83.50 202 VAL A C 1
ATOM 1653 O O . VAL A 1 202 ? -5.849 8.920 -7.200 1.00 83.50 202 VAL A O 1
ATOM 1656 N N . ILE A 1 203 ? -5.538 6.690 -7.190 1.00 83.44 203 ILE A N 1
ATOM 1657 C CA . ILE A 1 203 ? -5.009 6.594 -5.831 1.00 83.44 203 ILE A CA 1
ATOM 1658 C C . ILE A 1 203 ? -3.512 6.336 -5.931 1.00 83.44 203 ILE A C 1
ATOM 1660 O O . ILE A 1 203 ? -3.072 5.471 -6.679 1.00 83.44 203 ILE A O 1
ATOM 1664 N N . VAL A 1 204 ? -2.726 7.070 -5.153 1.00 87.12 204 VAL A N 1
ATOM 1665 C CA . VAL A 1 204 ? -1.272 6.976 -5.127 1.00 87.12 204 VAL A CA 1
ATOM 1666 C C . VAL A 1 204 ? -0.803 6.434 -3.785 1.00 87.12 204 VAL A C 1
ATOM 1668 O O . VAL A 1 204 ? -1.154 6.967 -2.732 1.00 87.12 204 VAL A O 1
ATOM 1671 N N . TRP A 1 205 ? 0.029 5.395 -3.819 1.00 89.69 205 TRP A N 1
ATOM 1672 C CA . TRP A 1 205 ? 0.823 4.955 -2.676 1.00 89.69 205 TRP A CA 1
ATOM 1673 C C . TRP A 1 205 ? 2.234 5.508 -2.825 1.00 89.69 205 TRP A C 1
ATOM 1675 O O . TRP A 1 205 ? 2.935 5.195 -3.789 1.00 89.69 205 TRP A O 1
ATOM 1685 N N . LYS A 1 206 ? 2.656 6.325 -1.862 1.00 91.56 206 LYS A N 1
ATOM 1686 C CA . LYS A 1 206 ? 4.038 6.787 -1.750 1.00 91.56 206 LYS A CA 1
ATOM 1687 C C . LYS A 1 206 ? 4.820 5.791 -0.906 1.00 91.56 206 LYS A C 1
ATOM 1689 O O . LYS A 1 206 ? 4.579 5.656 0.293 1.00 91.56 206 LYS A O 1
ATOM 1694 N N . LEU A 1 207 ? 5.754 5.112 -1.550 1.00 92.81 207 LEU A N 1
ATOM 1695 C CA . LEU A 1 207 ? 6.634 4.124 -0.959 1.00 92.81 207 LEU A CA 1
ATOM 1696 C C . LEU A 1 207 ? 8.024 4.715 -0.770 1.00 92.81 207 LEU A C 1
ATOM 1698 O O . LEU A 1 207 ? 8.556 5.345 -1.683 1.00 92.81 207 LEU A O 1
ATOM 1702 N N . LYS A 1 208 ? 8.651 4.454 0.371 1.00 93.31 208 LYS A N 1
ATOM 1703 C CA . LYS A 1 208 ? 10.066 4.754 0.586 1.00 93.31 208 LYS A CA 1
ATOM 1704 C C . LYS A 1 208 ? 10.820 3.460 0.816 1.00 93.31 208 LYS A C 1
ATOM 1706 O O . LYS A 1 208 ? 10.412 2.638 1.636 1.00 93.31 208 LYS A O 1
ATOM 1711 N N . ARG A 1 209 ? 11.908 3.258 0.071 1.00 91.69 209 ARG A N 1
ATOM 1712 C CA . ARG A 1 209 ? 12.734 2.062 0.246 1.00 91.69 209 ARG A CA 1
ATOM 1713 C C . ARG A 1 209 ? 13.325 2.065 1.653 1.00 91.69 209 ARG A C 1
ATOM 1715 O O . ARG A 1 209 ? 13.934 3.051 2.065 1.00 91.69 209 ARG A O 1
ATOM 1722 N N . MET A 1 210 ? 13.122 0.976 2.384 1.00 90.56 210 MET A N 1
ATOM 1723 C CA . MET A 1 210 ? 13.753 0.789 3.684 1.00 90.56 210 MET A CA 1
ATOM 1724 C C . MET A 1 210 ? 15.214 0.410 3.437 1.00 90.56 210 MET A C 1
ATOM 1726 O O . MET A 1 210 ? 15.501 -0.381 2.532 1.00 90.56 210 MET A O 1
ATOM 1730 N N . SER A 1 211 ? 16.143 1.005 4.187 1.00 79.00 211 SER A N 1
ATOM 1731 C CA . SER A 1 211 ? 17.535 0.565 4.147 1.00 79.00 211 SER A CA 1
ATOM 1732 C C . SER A 1 211 ? 17.576 -0.913 4.517 1.00 79.00 211 SER A C 1
ATOM 1734 O O . SER A 1 211 ? 16.945 -1.339 5.482 1.00 79.00 211 SER A O 1
ATOM 1736 N N . GLN A 1 212 ? 18.294 -1.705 3.724 1.00 59.88 212 GLN A N 1
ATOM 1737 C CA . GLN A 1 212 ? 18.794 -2.970 4.235 1.00 59.88 212 GLN A CA 1
ATOM 1738 C C . GLN A 1 212 ? 19.853 -2.567 5.250 1.00 59.88 212 GLN A C 1
ATOM 1740 O O . GLN A 1 212 ? 20.909 -2.077 4.851 1.00 59.88 212 GLN A O 1
ATOM 1745 N N . ASP A 1 213 ? 19.526 -2.649 6.536 1.00 43.41 213 ASP A N 1
ATOM 1746 C CA . ASP A 1 213 ? 20.548 -2.563 7.568 1.00 43.41 213 ASP A CA 1
ATOM 1747 C C . ASP A 1 213 ? 21.535 -3.705 7.276 1.00 43.41 213 ASP A C 1
ATOM 1749 O O . ASP A 1 213 ? 21.172 -4.883 7.317 1.00 43.41 213 ASP A O 1
ATOM 1753 N N . LEU A 1 214 ? 22.723 -3.313 6.805 1.00 36.12 214 LEU A N 1
ATOM 1754 C CA . LEU A 1 214 ? 23.877 -4.170 6.529 1.00 36.12 214 LEU A CA 1
ATOM 1755 C C . LEU A 1 214 ? 24.532 -4.599 7.840 1.00 36.12 214 LEU A C 1
ATOM 1757 O O . LEU A 1 214 ? 24.699 -3.721 8.717 1.00 36.12 214 LEU A O 1
#

Foldseek 3Di:
DPPVVVVVVVVVVVVVVVVVVVVVVVVVVVVCPPPFLFDDFAKWFFPFKDFPVCPPPPDHLLNPFDPVFDSLLSCLVRVPFPQWPTWMWGDDPFWIKTWTDGPVWIKIWTWTWPDGHDQKTKTQLQPQTDMDIPDQDWTWDQDPNDIDIDPPVSDSDNDSCSQCVQVPDPPPSIWMFGWDDDPQKIKTKTADVDDDRGPHGIMIGIIHGDDPPD